Protein AF-A0A177LLN9-F1 (afdb_monomer_lite)

Secondary structure (DSSP, 8-state):
--HHHHHHHHHHHHHHTT---GGGEEEEEEEEETTEEEEEEEEEE-TTT--EEEEEEE-SS--HHHHHHHHHHHHH-S-TTPEEEEEEEETTTTEEEEEEEETTEEEEE-TTTSPPHHHHHHHHHHHHHHHHHHHHHHHHHHHHHHHHHHHHHHHHHHHHHHHHHHHHHTGGG-----HHHHHHHHHHHHHHHHHHHHHHHHHHHHHHTT--TTSHHHHHHHHHHHHHHHHHHHHS-HHHHHHHHHHHHHHHHHHHHHHHHHHHHHHHHHHHHHHHHHHHHHHHHHHHHHHHHHHHHHHHH-----------

pLDDT: mean 72.34, std 15.33, range [36.78, 96.25]

Structure (mmCIF, N/CA/C/O backbone):
data_AF-A0A177LLN9-F1
#
_entry.id   AF-A0A177LLN9-F1
#
loop_
_atom_site.group_PDB
_atom_site.id
_atom_site.type_symbol
_atom_site.label_atom_id
_atom_site.label_alt_id
_atom_site.label_comp_id
_atom_site.label_asym_id
_atom_site.label_entity_id
_atom_site.label_seq_id
_atom_site.pdbx_PDB_ins_code
_atom_site.Cartn_x
_atom_site.Cartn_y
_atom_site.Cartn_z
_atom_site.occupancy
_atom_site.B_iso_or_equiv
_atom_site.auth_seq_id
_atom_site.auth_comp_id
_atom_site.auth_asym_id
_atom_site.auth_atom_id
_atom_site.pdbx_PDB_model_num
ATOM 1 N N . MET A 1 1 ? -21.312 -20.685 40.577 1.00 61.31 1 MET A N 1
ATOM 2 C CA . MET A 1 1 ? -22.336 -19.812 39.961 1.00 61.31 1 MET A CA 1
ATOM 3 C C . MET A 1 1 ? -22.469 -20.177 38.488 1.00 61.31 1 MET A C 1
ATOM 5 O O . MET A 1 1 ? -21.456 -20.532 37.904 1.00 61.31 1 MET A O 1
ATOM 9 N N . THR A 1 2 ? -23.670 -20.187 37.900 1.00 73.31 2 THR A N 1
ATOM 10 C CA . THR A 1 2 ? -23.836 -20.559 36.481 1.00 73.31 2 THR A CA 1
ATOM 11 C C . THR A 1 2 ? -23.585 -19.364 35.561 1.00 73.31 2 THR A C 1
ATOM 13 O O . THR A 1 2 ? -23.921 -18.230 35.898 1.00 73.31 2 THR A O 1
ATOM 16 N N . GLU A 1 3 ? -23.044 -19.622 34.373 1.00 74.56 3 GLU A N 1
ATOM 17 C CA . GLU A 1 3 ? -22.803 -18.619 33.324 1.00 74.56 3 GLU A CA 1
ATOM 18 C C . GLU A 1 3 ? -24.075 -17.823 32.971 1.00 74.56 3 GLU A C 1
ATOM 20 O O . GLU A 1 3 ? -24.046 -16.602 32.839 1.00 74.56 3 GLU A O 1
ATOM 25 N N . LEU A 1 4 ? -25.233 -18.496 32.952 1.00 83.75 4 LEU A N 1
ATOM 26 C CA . LEU A 1 4 ? -26.543 -17.877 32.723 1.00 83.75 4 LEU A CA 1
ATOM 27 C C . LEU A 1 4 ? -26.913 -16.832 33.791 1.00 83.75 4 LEU A C 1
ATOM 29 O O . LEU A 1 4 ? -27.513 -15.805 33.474 1.00 83.75 4 LEU A O 1
ATOM 33 N N . PHE A 1 5 ? -26.563 -17.078 35.057 1.00 85.94 5 PHE A N 1
ATOM 34 C CA . PHE A 1 5 ? -26.825 -16.128 36.137 1.00 85.94 5 PHE A CA 1
ATOM 35 C C . PHE A 1 5 ? -25.976 -14.862 35.974 1.00 85.94 5 PHE A C 1
ATOM 37 O O . PHE A 1 5 ? -26.507 -13.753 36.048 1.00 85.94 5 PHE A O 1
ATOM 44 N N . ILE A 1 6 ? -24.682 -15.026 35.677 1.00 89.31 6 ILE A N 1
ATOM 45 C CA . ILE A 1 6 ? -23.763 -13.910 35.417 1.00 89.31 6 ILE A CA 1
ATOM 46 C C . ILE A 1 6 ? -24.215 -13.102 34.203 1.00 89.31 6 ILE A C 1
ATOM 48 O O . ILE A 1 6 ? -24.297 -11.878 34.284 1.00 89.31 6 ILE A O 1
ATOM 52 N N . LYS A 1 7 ? -24.588 -13.778 33.112 1.00 90.94 7 LYS A N 1
ATOM 53 C CA . LYS A 1 7 ? -25.106 -13.150 31.894 1.00 90.94 7 LYS A CA 1
ATOM 54 C C . LYS A 1 7 ? -26.298 -12.242 32.180 1.00 90.94 7 LYS A C 1
ATOM 56 O O . LYS A 1 7 ? -26.294 -11.074 31.794 1.00 90.94 7 LYS A O 1
ATOM 61 N N . ASN A 1 8 ? -27.288 -12.739 32.920 1.00 91.88 8 ASN A N 1
ATOM 62 C CA . ASN A 1 8 ? -28.461 -11.945 33.286 1.00 91.88 8 ASN A CA 1
ATOM 63 C C . ASN A 1 8 ? -28.097 -10.758 34.187 1.00 91.88 8 ASN A C 1
ATOM 65 O O . ASN A 1 8 ? -28.590 -9.652 33.965 1.00 91.88 8 ASN A O 1
ATOM 69 N N . LYS A 1 9 ? -27.214 -10.961 35.172 1.00 93.25 9 LYS A N 1
ATOM 70 C CA . LYS A 1 9 ? -26.771 -9.899 36.087 1.00 93.25 9 LYS A CA 1
ATOM 71 C C . LYS A 1 9 ? -26.000 -8.797 35.351 1.00 93.25 9 LYS A C 1
ATOM 73 O O . LYS A 1 9 ? -26.252 -7.618 35.586 1.00 93.25 9 LYS A O 1
ATOM 78 N N . PHE A 1 10 ? -25.126 -9.167 34.417 1.00 95.00 10 PHE A N 1
ATOM 79 C CA . PHE A 1 10 ? -24.382 -8.223 33.584 1.00 95.00 10 PHE A CA 1
ATOM 80 C C . PHE A 1 10 ? -25.300 -7.432 32.645 1.00 95.00 10 PHE A C 1
ATOM 82 O O . PHE A 1 10 ? -25.185 -6.215 32.554 1.00 95.00 10 PHE A O 1
ATOM 89 N N . ILE A 1 11 ? -26.266 -8.090 31.996 1.00 94.38 11 ILE A N 1
ATOM 90 C CA . ILE A 1 11 ? -27.248 -7.402 31.143 1.00 94.38 11 ILE A CA 1
ATOM 91 C C . ILE A 1 11 ? -28.070 -6.393 31.959 1.00 94.38 11 ILE A C 1
ATOM 93 O O . ILE A 1 11 ? -28.313 -5.283 31.491 1.00 94.38 11 ILE A O 1
ATOM 97 N N . GLN A 1 12 ? -28.467 -6.735 33.189 1.00 95.06 12 GLN A N 1
ATOM 98 C CA . GLN A 1 12 ? -29.171 -5.796 34.069 1.00 95.06 12 GLN A CA 1
ATOM 99 C C . GLN A 1 12 ? -28.310 -4.589 34.455 1.00 95.06 12 GLN A C 1
ATOM 101 O O . GLN A 1 12 ? -28.821 -3.470 34.453 1.00 95.06 12 GLN A O 1
ATOM 106 N N . PHE A 1 13 ? -27.014 -4.796 34.708 1.00 95.94 13 PHE A N 1
ATOM 107 C CA . PHE A 1 13 ? -26.042 -3.717 34.912 1.00 95.94 13 PHE A CA 1
ATOM 108 C C . PHE A 1 13 ? -25.935 -2.801 33.682 1.00 95.94 13 PHE A C 1
ATOM 110 O O . PHE A 1 13 ? -25.995 -1.580 33.815 1.00 95.94 13 PHE A O 1
ATOM 117 N N . LEU A 1 14 ? -25.856 -3.365 32.469 1.00 96.25 14 LEU A N 1
ATOM 118 C CA . LEU A 1 14 ? -25.818 -2.566 31.239 1.00 96.25 14 LEU A CA 1
ATOM 119 C C . LEU A 1 14 ? -27.071 -1.691 31.083 1.00 96.25 14 LEU A C 1
ATOM 121 O O . LEU A 1 14 ? -26.964 -0.507 30.762 1.00 96.25 14 LEU A O 1
ATOM 125 N N . LYS A 1 15 ? -28.254 -2.260 31.333 1.00 95.12 15 LYS A N 1
ATOM 126 C CA . LYS A 1 15 ? -29.538 -1.555 31.208 1.00 95.12 15 LYS A CA 1
ATOM 127 C C . LYS A 1 15 ? -29.711 -0.473 32.272 1.00 95.12 15 LYS A C 1
ATOM 129 O O . LYS A 1 15 ? -29.958 0.680 31.935 1.00 95.12 15 LYS A O 1
ATOM 134 N N . SER A 1 16 ? -29.578 -0.856 33.540 1.00 93.81 16 SER A N 1
ATOM 135 C CA . SER A 1 16 ? -29.956 -0.017 34.684 1.00 93.81 16 SER A CA 1
ATOM 136 C C . SER A 1 16 ? -28.888 1.013 35.026 1.00 93.81 16 SER A C 1
ATOM 138 O O . SER A 1 16 ? -29.211 2.170 35.275 1.00 93.81 16 SER A O 1
ATOM 140 N N . ASP A 1 17 ? -27.617 0.606 34.994 1.00 94.00 17 ASP A N 1
ATOM 141 C CA . ASP A 1 17 ? -26.524 1.423 35.528 1.00 94.00 17 ASP A CA 1
ATOM 142 C C . ASP A 1 17 ? -25.753 2.147 34.415 1.00 94.00 17 ASP A C 1
ATOM 144 O O . ASP A 1 17 ? -25.122 3.179 34.650 1.00 94.00 17 ASP A O 1
ATOM 148 N N . LYS A 1 18 ? -25.792 1.618 33.183 1.00 94.81 18 LYS A N 1
ATOM 149 C CA . LYS A 1 18 ? -25.022 2.143 32.041 1.00 94.81 18 LYS A CA 1
ATOM 150 C C . LYS A 1 18 ? -25.871 2.636 30.867 1.00 94.81 18 LYS A C 1
ATOM 152 O O . LYS A 1 18 ? -25.304 3.083 29.864 1.00 94.81 18 LYS A O 1
ATOM 157 N N . ASN A 1 19 ? -27.198 2.641 31.014 1.00 93.31 19 ASN A N 1
ATOM 158 C CA . ASN A 1 19 ? -28.170 3.187 30.059 1.00 93.31 19 ASN A CA 1
ATOM 159 C C . ASN A 1 19 ? -28.082 2.576 28.648 1.00 93.31 19 ASN A C 1
ATOM 161 O O . ASN A 1 19 ? -28.178 3.294 27.649 1.00 93.31 19 ASN A O 1
ATOM 165 N N . PHE A 1 20 ? -27.867 1.263 28.548 1.00 95.06 20 PHE A N 1
ATOM 166 C CA . PHE A 1 20 ? -27.893 0.563 27.263 1.00 95.06 20 PHE A CA 1
ATOM 167 C C . PHE A 1 20 ? -29.344 0.274 26.838 1.00 95.06 20 PHE A C 1
ATOM 169 O O . PHE A 1 20 ? -30.096 -0.297 27.630 1.00 95.06 20 PHE A O 1
ATOM 176 N N . PRO A 1 21 ? -29.747 0.637 25.605 1.00 93.25 21 PRO A N 1
ATOM 177 C CA . PRO A 1 21 ? -31.074 0.328 25.078 1.00 93.25 21 PRO A CA 1
ATOM 178 C C . PRO A 1 21 ? -31.319 -1.179 24.942 1.00 93.25 21 PRO A C 1
ATOM 180 O O . PRO A 1 21 ? -30.415 -1.926 24.568 1.00 93.25 21 PRO A O 1
ATOM 183 N N . ASP A 1 22 ? -32.552 -1.629 25.176 1.00 90.50 22 ASP A N 1
ATOM 184 C CA . ASP A 1 22 ? -32.920 -3.049 25.073 1.00 90.50 22 ASP A CA 1
ATOM 185 C C . ASP A 1 22 ? -32.721 -3.630 23.666 1.00 90.50 22 ASP A C 1
ATOM 187 O O . ASP A 1 22 ? -32.329 -4.786 23.517 1.00 90.50 22 ASP A O 1
ATOM 191 N N . ASP A 1 23 ? -32.958 -2.818 22.640 1.00 91.75 23 ASP A N 1
ATOM 192 C CA . ASP A 1 23 ? -32.797 -3.152 21.225 1.00 91.75 23 ASP A CA 1
ATOM 193 C C . ASP A 1 23 ? -31.332 -3.153 20.758 1.00 91.75 23 ASP A C 1
ATOM 195 O O . ASP A 1 23 ? -31.048 -3.549 19.630 1.00 91.75 23 ASP A O 1
ATOM 199 N N . SER A 1 24 ? -30.384 -2.768 21.621 1.00 92.38 24 SER A N 1
ATOM 200 C CA . SER A 1 24 ? -28.950 -2.830 21.312 1.00 92.38 24 SER A CA 1
ATOM 201 C C . SER A 1 24 ? -28.342 -4.228 21.484 1.00 92.38 24 SER A C 1
ATOM 203 O O . SER A 1 24 ? -27.223 -4.457 21.028 1.00 92.38 24 SER A O 1
ATOM 205 N N . PHE A 1 25 ? -29.037 -5.170 22.131 1.00 93.69 25 PHE A N 1
ATOM 206 C CA . PHE A 1 25 ? -28.472 -6.468 22.508 1.00 93.69 25 PHE A CA 1
ATOM 207 C C . PHE A 1 25 ? -28.768 -7.574 21.487 1.00 93.69 25 PHE A C 1
ATOM 209 O O . PHE A 1 25 ? -29.922 -7.911 21.229 1.00 93.69 25 PHE A O 1
ATOM 216 N N . LEU A 1 26 ? -27.715 -8.230 20.997 1.00 90.44 26 LEU A N 1
ATOM 217 C CA . LEU A 1 26 ? -27.791 -9.463 20.216 1.00 90.44 26 LEU A CA 1
ATOM 218 C C . LEU A 1 26 ? -27.178 -10.623 21.003 1.00 90.44 26 LEU A C 1
ATOM 220 O O . LEU A 1 26 ? -25.966 -10.689 21.193 1.00 90.44 26 LEU A O 1
ATOM 224 N N . LEU A 1 27 ? -28.016 -11.551 21.462 1.00 90.56 27 LEU A N 1
ATOM 225 C CA . LEU A 1 27 ? -27.586 -12.706 22.253 1.00 90.56 27 LEU A CA 1
ATOM 226 C C . LEU A 1 27 ? -27.204 -13.891 21.365 1.00 90.56 27 LEU A C 1
ATOM 228 O O . LEU A 1 27 ? -27.883 -14.161 20.377 1.00 90.56 27 LEU A O 1
ATOM 232 N N . ASN A 1 28 ? -26.180 -14.639 21.788 1.00 85.12 28 ASN A N 1
ATOM 233 C CA . ASN A 1 28 ? -25.687 -15.859 21.133 1.00 85.12 28 ASN A CA 1
ATOM 234 C C . ASN A 1 28 ? -25.445 -15.630 19.632 1.00 85.12 28 ASN A C 1
ATOM 236 O O . ASN A 1 28 ? -25.939 -16.358 18.765 1.00 85.12 28 ASN A O 1
ATOM 240 N N . TYR A 1 29 ? -24.742 -14.542 19.340 1.00 81.25 29 TYR A N 1
ATOM 241 C CA . TYR A 1 29 ? -24.545 -14.038 18.000 1.00 81.25 29 TYR A CA 1
ATOM 242 C C . TYR A 1 29 ? -23.376 -14.748 17.317 1.00 81.25 29 TYR A C 1
ATOM 244 O O . TYR A 1 29 ? -22.358 -15.052 17.938 1.00 81.25 29 TYR A O 1
ATOM 252 N N . HIS A 1 30 ? -23.506 -14.980 16.014 1.00 80.38 30 HIS A N 1
ATOM 253 C CA . HIS A 1 30 ? -22.410 -15.456 15.184 1.00 80.38 30 HIS A CA 1
ATOM 254 C C . HIS A 1 30 ? -22.262 -14.549 13.969 1.00 80.38 30 HIS A C 1
ATOM 256 O O . HIS A 1 30 ? -23.251 -14.123 13.374 1.00 80.38 30 HIS A O 1
ATOM 262 N N . TYR A 1 31 ? -21.019 -14.264 13.597 1.00 77.00 31 TYR A N 1
ATOM 263 C CA . TYR A 1 31 ? -20.694 -13.467 12.420 1.00 77.00 31 TYR A CA 1
ATOM 264 C C . TYR A 1 31 ? -19.728 -14.230 11.525 1.00 77.00 31 TYR A C 1
ATOM 266 O O . TYR A 1 31 ? -18.809 -14.899 12.000 1.00 77.00 31 TYR A O 1
ATOM 274 N N . VAL A 1 32 ? -19.973 -14.140 10.220 1.00 73.69 32 VAL A N 1
ATOM 275 C CA . VAL A 1 32 ? -19.245 -14.870 9.185 1.00 73.69 32 VAL A CA 1
ATOM 276 C C . VAL A 1 32 ? -18.732 -13.864 8.167 1.00 73.69 32 VAL A C 1
ATOM 278 O O . VAL A 1 32 ? -19.521 -13.157 7.545 1.00 73.69 32 VAL A O 1
ATOM 281 N N . ASP A 1 33 ? -17.418 -13.832 7.972 1.00 72.06 33 ASP A N 1
ATOM 282 C CA . ASP A 1 33 ? -16.762 -13.023 6.941 1.00 72.06 33 ASP A CA 1
ATOM 283 C C . ASP A 1 33 ? -15.585 -13.805 6.339 1.00 72.06 33 ASP A C 1
ATOM 285 O O . ASP A 1 33 ? -15.226 -14.889 6.804 1.00 72.06 33 ASP A O 1
ATOM 289 N N . LYS A 1 34 ? -14.939 -13.260 5.304 1.00 68.62 34 LYS A N 1
ATOM 290 C CA . LYS A 1 34 ? -13.792 -13.878 4.617 1.00 68.62 34 LYS A CA 1
ATOM 291 C C . LYS A 1 34 ? -12.638 -14.232 5.564 1.00 68.62 34 LYS A C 1
ATOM 293 O O . LYS A 1 34 ? -11.822 -15.086 5.227 1.00 68.62 34 LYS A O 1
ATOM 298 N N . GLY A 1 35 ? -12.557 -13.577 6.725 1.00 67.50 35 GLY A N 1
ATOM 299 C CA . GLY A 1 35 ? -11.543 -13.818 7.750 1.00 67.50 35 GLY A CA 1
ATOM 300 C C . GLY A 1 35 ? -11.807 -15.016 8.669 1.00 67.50 35 GLY A C 1
ATOM 301 O O . GLY A 1 35 ? -10.874 -15.437 9.353 1.00 67.50 35 GLY A O 1
ATOM 302 N N . GLY A 1 36 ? -13.033 -15.557 8.703 1.00 75.81 36 GLY A N 1
ATOM 303 C CA . GLY A 1 36 ? -13.430 -16.644 9.603 1.00 75.81 36 GLY A CA 1
ATOM 304 C C . GLY A 1 36 ? -14.851 -16.502 10.158 1.00 75.81 36 GLY A C 1
ATOM 305 O O . GLY A 1 36 ? -15.621 -15.637 9.741 1.00 75.81 36 GLY A O 1
ATOM 306 N N . ILE A 1 37 ? -15.186 -17.372 11.113 1.00 80.19 37 ILE A N 1
ATOM 307 C CA . ILE A 1 37 ? -16.444 -17.333 11.867 1.00 80.19 37 ILE A CA 1
ATOM 308 C C . ILE A 1 37 ? -16.119 -16.957 13.305 1.00 80.19 37 ILE A C 1
ATOM 310 O O . ILE A 1 37 ? -15.193 -17.517 13.893 1.00 80.19 37 ILE A O 1
ATOM 314 N N . ILE A 1 38 ? -16.895 -16.036 13.864 1.00 83.31 38 ILE A N 1
ATOM 315 C CA . ILE A 1 38 ? -16.813 -15.645 15.267 1.00 83.31 38 ILE A CA 1
ATOM 316 C C . ILE A 1 38 ? -18.133 -15.945 15.972 1.00 83.31 38 ILE A C 1
ATOM 318 O O . ILE A 1 38 ? -19.202 -15.754 15.392 1.00 83.31 38 ILE A O 1
ATOM 322 N N . TYR A 1 39 ? -18.048 -16.413 17.215 1.00 84.00 39 TYR A N 1
ATOM 323 C CA . TYR A 1 39 ? -19.190 -16.704 18.081 1.00 84.00 39 TYR A CA 1
ATOM 324 C C . TYR A 1 39 ? -19.049 -15.870 19.340 1.00 84.00 39 TYR A C 1
ATOM 326 O O . TYR A 1 39 ? -18.028 -15.975 20.004 1.00 84.00 39 TYR A O 1
ATOM 334 N N . VAL A 1 40 ? -20.051 -15.052 19.643 1.00 87.44 40 VAL A N 1
ATOM 335 C CA . VAL A 1 40 ? -20.028 -14.129 20.778 1.00 87.44 40 VAL A CA 1
ATOM 336 C C . VAL A 1 40 ? -21.318 -14.296 21.568 1.00 87.44 40 VAL A C 1
ATOM 338 O O . VAL A 1 40 ? -22.415 -14.342 21.002 1.00 87.44 40 VAL A O 1
ATOM 341 N N . ASP A 1 41 ? -21.212 -14.359 22.889 1.00 90.94 41 ASP A N 1
ATOM 342 C CA . ASP A 1 41 ? -22.377 -14.603 23.743 1.00 90.94 41 ASP A CA 1
ATOM 343 C C . ASP A 1 41 ? -23.340 -13.413 23.795 1.00 90.94 41 ASP A C 1
ATOM 345 O O . ASP A 1 41 ? -24.560 -13.592 23.957 1.00 90.94 41 ASP A O 1
ATOM 349 N N . LEU A 1 42 ? -22.791 -12.204 23.671 1.00 92.38 42 LEU A N 1
ATOM 350 C CA . LEU A 1 42 ? -23.518 -10.948 23.560 1.00 92.38 42 LEU A CA 1
ATOM 351 C C . LEU A 1 42 ? -22.759 -9.959 22.661 1.00 92.38 42 LEU A C 1
ATOM 353 O O . LEU A 1 42 ? -21.655 -9.530 22.982 1.00 92.38 42 LEU A O 1
ATOM 357 N N . ALA A 1 43 ? -23.388 -9.529 21.573 1.00 90.69 43 ALA A N 1
ATOM 358 C CA . ALA A 1 43 ? -22.946 -8.386 20.783 1.00 90.69 43 ALA A CA 1
ATOM 359 C C . ALA A 1 43 ? -23.826 -7.164 21.083 1.00 90.69 43 ALA A C 1
ATOM 361 O O . ALA A 1 43 ? -25.041 -7.284 21.246 1.00 90.69 43 ALA A O 1
ATOM 362 N N . ILE A 1 44 ? -23.207 -5.986 21.152 1.00 92.19 44 ILE A N 1
ATOM 363 C CA . ILE A 1 44 ? -23.880 -4.704 21.367 1.00 92.19 44 ILE A CA 1
ATOM 364 C C . ILE A 1 44 ? -23.821 -3.892 20.082 1.00 92.19 44 ILE A C 1
ATOM 366 O O . ILE A 1 44 ? -22.738 -3.655 19.543 1.00 92.19 44 ILE A O 1
ATOM 370 N N . LEU A 1 45 ? -24.982 -3.435 19.625 1.00 90.62 45 LEU A N 1
ATOM 371 C CA . LEU A 1 45 ? -25.152 -2.650 18.413 1.00 90.62 45 LEU A CA 1
ATOM 372 C C . LEU A 1 45 ? -25.460 -1.182 18.694 1.00 90.62 45 LEU A C 1
ATOM 374 O O . LEU A 1 45 ? -26.173 -0.829 19.633 1.00 90.62 45 LEU A O 1
ATOM 378 N N . ASP A 1 46 ? -24.984 -0.320 17.804 1.00 88.88 46 ASP A N 1
ATOM 379 C CA . ASP A 1 46 ? -25.506 1.033 17.665 1.00 88.88 46 ASP A CA 1
ATOM 380 C C . ASP A 1 46 ? -26.888 0.953 17.024 1.00 88.88 46 ASP A C 1
ATOM 382 O O . ASP A 1 46 ? -27.012 0.647 15.840 1.00 88.88 46 ASP A O 1
ATOM 386 N N . THR A 1 47 ? -27.924 1.267 17.799 1.00 86.00 47 THR A N 1
ATOM 387 C CA . THR A 1 47 ? -29.329 1.182 17.377 1.00 86.00 47 THR A CA 1
ATOM 388 C C . THR A 1 47 ? -29.666 2.080 16.186 1.00 86.00 47 THR A C 1
ATOM 390 O O . THR A 1 47 ? -30.692 1.891 15.538 1.00 86.00 47 THR A O 1
ATOM 393 N N . LYS A 1 48 ? -28.811 3.059 15.858 1.00 85.56 48 LYS A N 1
ATOM 394 C CA . LYS A 1 48 ? -28.995 3.934 14.692 1.00 85.56 48 LYS A CA 1
ATOM 395 C C . LYS A 1 48 ? -28.289 3.425 13.443 1.00 85.56 48 LYS A C 1
ATOM 397 O O . LYS A 1 48 ? -28.780 3.657 12.342 1.00 85.56 48 LYS A O 1
ATOM 402 N N . THR A 1 49 ? -27.112 2.820 13.597 1.00 83.31 49 THR A N 1
ATOM 403 C CA . THR A 1 49 ? -26.238 2.462 12.463 1.00 83.31 49 THR A CA 1
ATOM 404 C C . THR A 1 49 ? -26.129 0.960 12.224 1.00 83.31 49 THR A C 1
ATOM 406 O O . THR A 1 49 ? -25.590 0.560 11.199 1.00 83.31 49 THR A O 1
ATOM 409 N N . ASN A 1 50 ? -26.649 0.136 13.139 1.00 81.38 50 ASN A N 1
ATOM 410 C CA . ASN A 1 50 ? -26.495 -1.321 13.176 1.00 81.38 50 ASN A CA 1
ATOM 411 C C . ASN A 1 50 ? -25.030 -1.793 13.173 1.00 81.38 50 ASN A C 1
ATOM 413 O O . ASN A 1 50 ? -24.748 -2.940 12.835 1.00 81.38 50 ASN A O 1
ATOM 417 N N . ASN A 1 51 ? -24.099 -0.923 13.567 1.00 84.31 51 ASN A N 1
ATOM 418 C CA . ASN A 1 51 ? -22.687 -1.266 13.705 1.00 84.31 51 ASN A CA 1
ATOM 419 C C . ASN A 1 51 ? -22.400 -1.868 15.079 1.00 84.31 51 ASN A C 1
ATOM 421 O O . ASN A 1 51 ? -23.020 -1.481 16.073 1.00 84.31 51 ASN A O 1
ATOM 425 N N . TYR A 1 52 ? -21.408 -2.755 15.148 1.00 85.81 52 TYR A N 1
ATOM 426 C CA . TYR A 1 52 ? -20.966 -3.337 16.412 1.00 85.81 52 TYR A CA 1
ATOM 427 C C . TYR A 1 52 ? -20.215 -2.299 17.245 1.00 8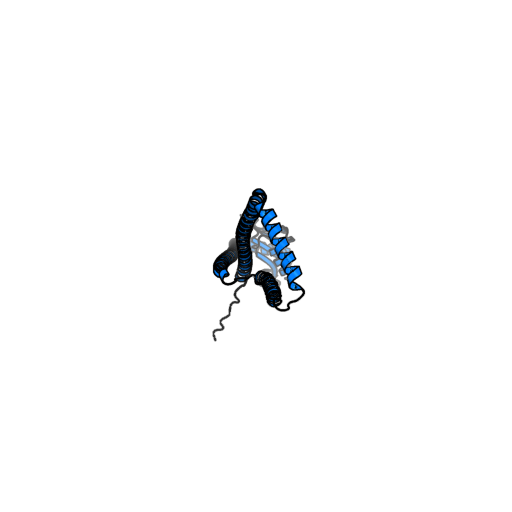5.81 52 TYR A C 1
ATOM 429 O O . TYR A 1 52 ? -19.271 -1.661 16.782 1.00 85.81 52 TYR A O 1
ATOM 437 N N . ILE A 1 53 ? -20.642 -2.134 18.493 1.00 88.06 53 ILE A N 1
ATOM 438 C CA . ILE A 1 53 ? -20.008 -1.253 19.473 1.00 88.06 53 ILE A CA 1
ATOM 439 C C . ILE A 1 53 ? -19.115 -2.065 20.409 1.00 88.06 53 ILE A C 1
ATOM 441 O O . ILE A 1 53 ? -17.990 -1.664 20.708 1.00 88.06 53 ILE A O 1
ATOM 445 N N . ALA A 1 54 ? -19.628 -3.195 20.893 1.00 90.31 54 ALA A N 1
ATOM 446 C CA . ALA A 1 54 ? -18.897 -4.065 21.794 1.00 90.31 54 ALA A CA 1
ATOM 447 C C . ALA A 1 54 ? -19.295 -5.528 21.619 1.00 90.31 54 ALA A C 1
ATOM 449 O O . ALA A 1 54 ? -20.417 -5.838 21.220 1.00 90.31 54 ALA A O 1
ATOM 450 N N . LEU A 1 55 ? -18.366 -6.414 21.946 1.00 90.12 55 LEU A N 1
ATOM 451 C CA . LEU A 1 55 ? -18.546 -7.859 21.962 1.00 90.12 55 LEU A CA 1
ATOM 452 C C . LEU A 1 55 ? -18.204 -8.375 23.356 1.00 90.12 55 LEU A C 1
ATOM 454 O O . LEU A 1 55 ? -17.227 -7.921 23.949 1.00 90.12 55 LEU A O 1
ATOM 458 N N . ILE A 1 56 ? -19.013 -9.286 23.882 1.00 92.00 56 ILE A N 1
ATOM 459 C CA . ILE A 1 56 ? -18.885 -9.788 25.244 1.00 92.00 56 ILE A CA 1
ATOM 460 C C . ILE A 1 56 ? -18.949 -11.310 25.237 1.00 92.00 56 ILE A C 1
ATOM 462 O O . ILE A 1 56 ? -19.958 -11.884 24.822 1.00 92.00 56 ILE A O 1
ATOM 466 N N . ASP A 1 57 ? -17.897 -11.921 25.777 1.00 91.38 57 ASP A N 1
ATOM 467 C CA . ASP A 1 57 ? -17.848 -13.349 26.086 1.00 91.38 57 ASP A CA 1
ATOM 468 C C . ASP A 1 57 ? -17.994 -13.558 27.596 1.00 91.38 57 ASP A C 1
ATOM 470 O O . ASP A 1 57 ? -17.337 -12.892 28.406 1.00 91.38 57 ASP A O 1
ATOM 474 N N . PHE A 1 58 ? -18.839 -14.512 27.981 1.00 90.94 58 PHE A N 1
ATOM 475 C CA . PHE A 1 58 ? -18.970 -14.945 29.367 1.00 90.94 58 PHE A CA 1
ATOM 476 C C . PHE A 1 58 ? -18.111 -16.188 29.582 1.00 90.94 58 PHE A C 1
ATOM 478 O O . PHE A 1 58 ? -18.205 -17.180 28.862 1.00 90.94 58 PHE A O 1
ATOM 485 N N . ARG A 1 59 ? -17.237 -16.146 30.587 1.00 88.25 59 ARG A N 1
ATOM 486 C CA . ARG A 1 59 ? -16.317 -17.246 30.896 1.00 88.25 59 ARG A CA 1
ATOM 487 C C . ARG A 1 59 ? -16.351 -17.548 32.382 1.00 88.25 59 ARG A C 1
ATOM 489 O O . ARG A 1 59 ? -16.500 -16.649 33.199 1.00 88.25 59 ARG A O 1
ATOM 496 N N . ASN A 1 60 ? -16.145 -18.808 32.755 1.00 85.75 60 ASN A N 1
ATOM 497 C CA . ASN A 1 60 ? -15.960 -19.153 34.167 1.00 85.75 60 ASN A CA 1
ATOM 498 C C . ASN A 1 60 ? -14.598 -18.677 34.689 1.00 85.75 60 ASN A C 1
ATOM 500 O O . ASN A 1 60 ? -14.521 -18.226 35.821 1.00 85.75 60 ASN A O 1
ATOM 504 N N . ASN A 1 61 ? -13.553 -18.752 33.857 1.00 83.25 61 ASN A N 1
ATOM 505 C CA . ASN A 1 61 ? -12.189 -18.328 34.169 1.00 83.25 61 ASN A CA 1
ATOM 506 C C . ASN A 1 61 ? -11.529 -17.724 32.927 1.00 83.25 61 ASN A C 1
ATOM 508 O O . ASN A 1 61 ? -11.850 -18.127 31.809 1.00 83.25 61 ASN A O 1
ATOM 512 N N . ILE A 1 62 ? -10.581 -16.808 33.135 1.00 83.69 62 ILE A N 1
ATOM 513 C CA . ILE A 1 62 ? -9.745 -16.256 32.064 1.00 83.69 62 ILE A CA 1
ATOM 514 C C . ILE A 1 62 ? -8.686 -17.282 31.662 1.00 83.69 62 ILE A C 1
ATOM 516 O O . ILE A 1 62 ? -8.040 -17.899 32.509 1.00 83.69 62 ILE A O 1
ATOM 520 N N . SER A 1 63 ? -8.472 -17.418 30.361 1.00 81.75 63 SER A N 1
ATOM 521 C CA . SER A 1 63 ? -7.452 -18.263 29.757 1.00 81.75 63 SER A CA 1
ATOM 522 C C . SER A 1 63 ? -6.639 -17.485 28.719 1.00 81.75 63 SER A C 1
ATOM 524 O O . SER A 1 63 ? -7.066 -16.454 28.202 1.00 81.75 63 SER A O 1
ATOM 526 N N . SER A 1 64 ? -5.469 -18.006 28.347 1.00 76.31 64 SER A N 1
ATOM 527 C CA . SER A 1 64 ? -4.694 -17.473 27.215 1.00 76.31 64 SER A CA 1
ATOM 528 C C . SER A 1 64 ? -5.470 -17.523 25.892 1.00 76.31 64 SER A C 1
ATOM 530 O O . SER A 1 64 ? -5.230 -16.708 25.004 1.00 76.31 64 SER A O 1
ATOM 532 N N . HIS A 1 65 ? -6.440 -18.433 25.782 1.00 78.88 65 HIS A N 1
ATOM 533 C CA . HIS A 1 65 ? -7.300 -18.571 24.612 1.00 78.88 65 HIS A CA 1
ATOM 534 C C . HIS A 1 65 ? -8.242 -17.368 24.427 1.00 78.88 65 HIS A C 1
ATOM 536 O O . HIS A 1 65 ? -8.646 -17.067 23.308 1.00 78.88 65 HIS A O 1
ATOM 542 N N . ASP A 1 66 ? -8.537 -16.611 25.489 1.00 79.44 66 ASP A N 1
ATOM 543 C CA . ASP A 1 66 ? -9.355 -15.396 25.391 1.00 79.44 66 ASP A CA 1
ATOM 544 C C . ASP A 1 66 ? -8.605 -14.252 24.683 1.00 79.44 66 ASP A C 1
ATOM 546 O O . ASP A 1 66 ? -9.212 -13.457 23.965 1.00 79.44 66 ASP A O 1
ATOM 550 N N . ILE A 1 67 ? -7.271 -14.209 24.798 1.00 78.25 67 ILE A N 1
ATOM 551 C CA . ILE A 1 67 ? -6.418 -13.269 24.049 1.00 78.25 67 ILE A CA 1
ATOM 552 C C . ILE A 1 67 ? -6.361 -13.666 22.565 1.00 78.25 67 ILE A C 1
ATOM 554 O O . ILE A 1 67 ? -6.403 -12.808 21.680 1.00 78.25 67 ILE A O 1
ATOM 558 N N . GLU A 1 68 ? -6.288 -14.965 22.268 1.00 81.38 68 GLU A N 1
ATOM 559 C CA . GLU A 1 68 ? -6.339 -15.476 20.892 1.00 81.38 68 GLU A CA 1
ATOM 560 C C . GLU A 1 68 ? -7.688 -15.167 20.231 1.00 81.38 68 GLU A C 1
ATOM 562 O O . GLU A 1 68 ? -7.714 -14.658 19.108 1.00 81.38 68 GLU A O 1
ATOM 567 N N . ASN A 1 69 ? -8.792 -15.377 20.954 1.00 77.00 69 ASN A N 1
ATOM 568 C CA . ASN A 1 69 ? -10.135 -15.024 20.502 1.00 77.00 69 ASN A CA 1
ATOM 569 C C . ASN A 1 69 ? -10.262 -13.517 20.248 1.00 77.00 69 ASN A C 1
ATOM 571 O O . ASN A 1 69 ? -10.731 -13.132 19.180 1.00 77.00 69 ASN A O 1
ATOM 575 N N . TYR A 1 70 ? -9.749 -12.659 21.140 1.00 78.75 70 TYR A N 1
ATOM 576 C CA . TYR A 1 70 ? -9.681 -11.207 20.915 1.00 78.75 70 TYR A CA 1
ATOM 577 C C . TYR A 1 70 ? -9.020 -10.856 19.574 1.00 78.75 70 TYR A C 1
ATOM 579 O O . TYR A 1 70 ? -9.555 -10.086 18.771 1.00 78.75 70 TYR A O 1
ATOM 587 N N . ASN A 1 71 ? -7.846 -11.438 19.317 1.00 78.81 71 ASN A N 1
ATOM 588 C CA . ASN A 1 71 ? -7.098 -11.202 18.085 1.00 78.81 71 ASN A CA 1
ATOM 589 C C . ASN A 1 71 ? -7.844 -11.726 16.850 1.00 78.81 71 ASN A C 1
ATOM 591 O O . ASN A 1 71 ? -7.805 -11.090 15.793 1.00 78.81 71 ASN A O 1
ATOM 595 N N . LEU A 1 72 ? -8.548 -12.854 16.981 1.00 79.06 72 LEU A N 1
ATOM 596 C CA . LEU A 1 72 ? -9.411 -13.385 15.933 1.00 79.06 72 LEU A CA 1
ATOM 597 C C . LEU A 1 72 ? -10.582 -12.437 15.647 1.00 79.06 72 LEU A C 1
ATOM 599 O O . LEU A 1 72 ? -10.796 -12.102 14.484 1.00 79.06 72 LEU A O 1
ATOM 603 N N . TYR A 1 73 ? -11.284 -11.937 16.668 1.00 78.31 73 TYR A N 1
ATOM 604 C CA . TYR A 1 73 ? -12.384 -10.982 16.492 1.00 78.31 73 TYR A CA 1
ATOM 605 C C . TYR A 1 73 ? -11.915 -9.723 15.758 1.00 78.31 73 TYR A C 1
ATOM 607 O O . TYR A 1 73 ? -12.534 -9.336 14.769 1.00 78.31 73 TYR A O 1
ATOM 615 N N . LYS A 1 74 ? -10.770 -9.148 16.157 1.00 75.69 74 LYS A N 1
ATOM 616 C CA . LYS A 1 74 ? -10.173 -7.975 15.491 1.00 75.69 74 LYS A CA 1
ATOM 617 C C . LYS A 1 74 ? -9.801 -8.235 14.026 1.00 75.69 74 LYS A C 1
ATOM 619 O O . LYS A 1 74 ? -9.783 -7.311 13.218 1.00 75.69 74 LYS A O 1
ATOM 624 N N . LYS A 1 75 ? -9.466 -9.480 13.680 1.00 75.56 75 LYS A N 1
ATOM 625 C CA . LYS A 1 75 ? -9.139 -9.886 12.307 1.00 75.56 75 LYS A CA 1
ATOM 626 C C . LYS A 1 75 ? -10.389 -10.136 11.457 1.00 75.56 75 LYS A C 1
ATOM 628 O O . LYS A 1 75 ? -10.364 -9.850 10.264 1.00 75.56 75 LYS A O 1
ATOM 633 N N . VAL A 1 76 ? -11.430 -10.735 12.039 1.00 71.81 76 VAL A N 1
ATOM 634 C CA . VAL A 1 76 ? -12.646 -11.163 11.324 1.00 71.81 76 VAL A CA 1
ATOM 635 C C . VAL A 1 76 ? -13.629 -10.014 11.150 1.00 71.81 76 VAL A C 1
ATOM 637 O O . VAL A 1 76 ? -14.223 -9.884 10.082 1.00 71.81 76 VAL A O 1
ATOM 640 N N . LEU A 1 77 ? -13.804 -9.170 12.166 1.00 69.69 77 LEU A N 1
ATOM 641 C CA . LEU A 1 77 ? -14.602 -7.963 12.025 1.00 69.69 77 LEU A CA 1
ATOM 642 C C . LEU A 1 77 ? -13.806 -6.960 11.200 1.00 69.69 77 LEU A C 1
ATOM 6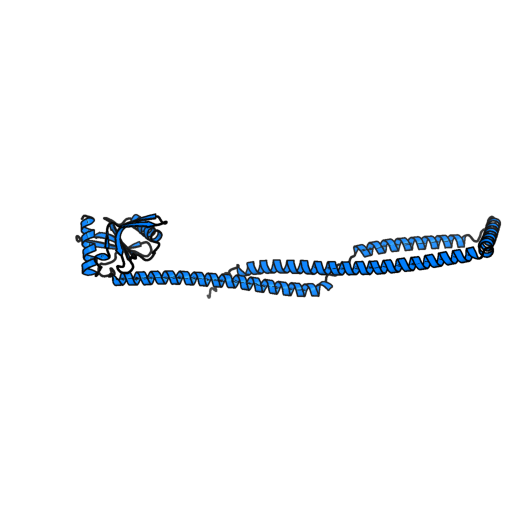44 O O . LEU A 1 77 ? -12.892 -6.302 11.687 1.00 69.69 77 LEU A O 1
ATOM 648 N N . SER A 1 78 ? -14.206 -6.810 9.940 1.00 57.44 78 SER A N 1
ATOM 649 C CA . SER A 1 78 ? -13.746 -5.735 9.055 1.00 57.44 78 SER A CA 1
ATOM 650 C C . SER A 1 78 ? -13.937 -4.328 9.675 1.00 57.44 78 SER A C 1
ATOM 652 O O . SER A 1 78 ? -13.331 -3.367 9.210 1.00 57.44 78 SER A O 1
ATOM 654 N N . GLN A 1 79 ? -14.749 -4.214 10.738 1.00 60.84 79 GLN A N 1
ATOM 655 C CA . GLN A 1 79 ? -14.849 -3.070 11.651 1.00 60.84 79 GLN A CA 1
ATOM 656 C C . GLN A 1 79 ? -13.920 -3.276 12.861 1.00 60.84 79 GLN A C 1
ATOM 658 O O . GLN A 1 79 ? -14.277 -3.969 13.814 1.00 60.84 79 GLN A O 1
ATOM 663 N N . LYS A 1 80 ? -12.734 -2.659 12.835 1.00 61.59 80 LYS A N 1
ATOM 664 C CA . LYS A 1 80 ? -11.687 -2.802 13.868 1.00 61.59 80 LYS A CA 1
ATOM 665 C C . LYS A 1 80 ? -12.041 -2.203 15.239 1.00 61.59 80 LYS A C 1
ATOM 667 O O . LYS A 1 80 ? -11.281 -2.400 16.187 1.00 61.59 80 LYS A O 1
ATOM 672 N N . ASP A 1 81 ? -13.176 -1.516 15.347 1.00 69.06 81 ASP A N 1
ATOM 673 C CA . ASP A 1 81 ? -13.435 -0.559 16.432 1.00 69.06 81 ASP A CA 1
ATOM 674 C C . ASP A 1 81 ? -14.395 -1.082 17.512 1.00 69.06 81 ASP A C 1
ATOM 676 O O . ASP A 1 81 ? -14.665 -0.394 18.500 1.00 69.06 81 ASP A O 1
ATOM 680 N N . ALA A 1 82 ? -14.939 -2.294 17.350 1.00 79.38 82 ALA A N 1
ATOM 681 C CA . ALA A 1 82 ? -15.758 -2.907 18.391 1.00 79.38 82 ALA A CA 1
ATOM 682 C C . ALA A 1 82 ? -14.872 -3.308 19.582 1.00 79.38 82 ALA A C 1
ATOM 684 O O . ALA A 1 82 ? -13.917 -4.072 19.434 1.00 79.38 82 ALA A O 1
ATOM 685 N N . THR A 1 83 ? -15.189 -2.810 20.781 1.00 85.44 83 THR A N 1
ATOM 686 C CA . THR A 1 83 ? -14.419 -3.160 21.986 1.00 85.44 83 THR A CA 1
ATOM 687 C C . THR A 1 83 ? -14.836 -4.537 22.492 1.00 85.44 83 THR A C 1
ATOM 689 O O . THR A 1 83 ? -16.023 -4.798 22.677 1.00 85.44 83 THR A O 1
ATOM 692 N N . PHE A 1 84 ? -13.873 -5.419 22.745 1.00 87.81 84 PHE A N 1
ATOM 693 C CA . PHE A 1 84 ? -14.163 -6.747 23.274 1.00 87.81 84 PHE A CA 1
ATOM 694 C C . PHE A 1 84 ? -13.936 -6.811 24.786 1.00 87.81 84 PHE A C 1
ATOM 696 O O . PHE A 1 84 ? -12.899 -6.371 25.289 1.00 87.81 84 PHE A O 1
ATOM 703 N N . TYR A 1 85 ? -14.905 -7.395 25.486 1.00 91.31 85 TYR A N 1
ATOM 704 C CA . TYR A 1 85 ? -14.882 -7.609 26.924 1.00 91.31 85 TYR A CA 1
ATOM 705 C C . TYR A 1 85 ? -15.054 -9.089 27.261 1.00 91.31 85 TYR A C 1
ATOM 707 O O . TYR A 1 85 ? -15.823 -9.803 26.622 1.00 91.31 85 TYR A O 1
ATOM 715 N N . VAL A 1 86 ? -14.388 -9.526 28.325 1.00 91.81 86 VAL A N 1
ATOM 716 C CA . VAL A 1 86 ? -14.635 -10.827 28.956 1.00 91.81 86 VAL A CA 1
ATOM 717 C C . VAL A 1 86 ? -15.270 -10.582 30.311 1.00 91.81 86 VAL A C 1
ATOM 719 O O . VAL A 1 86 ? -14.786 -9.753 31.084 1.00 91.81 86 VAL A O 1
ATOM 722 N N . VAL A 1 87 ? -16.347 -11.299 30.609 1.00 93.12 87 VAL A N 1
ATOM 723 C CA . VAL A 1 87 ? -17.028 -11.221 31.901 1.00 93.12 87 VAL A CA 1
ATOM 724 C C . VAL A 1 87 ? -16.920 -12.564 32.602 1.00 93.12 87 VAL A C 1
ATOM 726 O O . VAL A 1 87 ? -17.312 -13.593 32.051 1.00 93.12 87 VAL A O 1
ATOM 729 N N . THR A 1 88 ? -16.410 -12.549 33.831 1.00 91.56 88 THR A N 1
ATOM 730 C CA . THR A 1 88 ? -16.268 -13.753 34.658 1.00 91.56 88 THR A CA 1
ATOM 731 C C . THR A 1 88 ? -17.012 -13.611 35.978 1.00 91.56 88 THR A C 1
ATOM 733 O O . THR A 1 88 ? -17.198 -12.487 36.456 1.00 91.56 88 THR A O 1
ATOM 736 N N . PRO A 1 89 ? -17.448 -14.718 36.607 1.00 90.31 89 PRO A N 1
ATOM 737 C CA . PRO A 1 89 ? -17.918 -14.664 37.981 1.00 90.31 89 PRO A CA 1
ATOM 738 C C . PRO A 1 89 ? -16.804 -14.155 38.903 1.00 90.31 89 PRO A C 1
ATOM 740 O O . PRO A 1 89 ? -15.627 -14.465 38.720 1.00 90.31 89 PRO A O 1
ATOM 743 N N . ASN A 1 90 ? -17.190 -13.374 39.904 1.00 84.44 90 ASN A N 1
ATOM 744 C CA . ASN A 1 90 ? -16.341 -13.008 41.021 1.00 84.44 90 ASN A CA 1
ATOM 745 C C . ASN A 1 90 ? -16.680 -13.933 42.195 1.00 84.44 90 ASN A C 1
ATOM 747 O O . ASN A 1 90 ? -17.757 -13.845 42.787 1.00 84.44 90 ASN A O 1
ATOM 751 N N . GLU A 1 91 ? -15.753 -14.836 42.512 1.00 70.56 91 GLU A N 1
ATOM 752 C CA . GLU A 1 91 ? -15.951 -15.889 43.515 1.00 70.56 91 GLU A CA 1
ATOM 753 C C . GLU A 1 91 ? -16.163 -15.352 44.939 1.00 70.56 91 GLU A C 1
ATOM 755 O O . GLU A 1 91 ? -16.649 -16.080 45.800 1.00 70.56 91 GLU A O 1
ATOM 760 N N . THR A 1 92 ? -15.826 -14.086 45.204 1.00 72.44 92 THR A N 1
ATOM 761 C CA . THR A 1 92 ? -15.856 -13.528 46.566 1.00 72.44 92 THR A CA 1
ATOM 762 C C . THR A 1 92 ? -17.180 -12.889 46.978 1.00 72.44 92 THR A C 1
ATOM 764 O O . THR A 1 92 ? -17.419 -12.731 48.173 1.00 72.44 92 THR A O 1
ATOM 767 N N . ASN A 1 93 ? -18.044 -12.500 46.039 1.00 74.50 93 ASN A N 1
ATOM 768 C CA . ASN A 1 93 ? -19.199 -11.642 46.341 1.00 74.50 93 ASN A CA 1
ATOM 769 C C . ASN A 1 93 ? -20.445 -11.920 45.486 1.00 74.50 93 ASN A C 1
ATOM 771 O O . ASN A 1 93 ? -21.306 -11.048 45.351 1.00 74.50 93 ASN A O 1
ATOM 775 N N . ASP A 1 94 ? -20.547 -13.118 44.906 1.00 79.38 94 ASP A N 1
ATOM 776 C CA . ASP A 1 94 ? -21.653 -13.501 44.024 1.00 79.38 94 ASP A CA 1
ATOM 777 C C . ASP A 1 94 ? -21.905 -12.479 42.894 1.00 79.38 94 ASP A C 1
ATOM 779 O O . ASP A 1 94 ? -23.040 -12.207 42.483 1.00 79.38 94 ASP A O 1
ATOM 783 N N . ASP A 1 95 ? -20.836 -11.858 42.403 1.00 88.31 95 ASP A N 1
ATOM 784 C CA . ASP A 1 95 ? -20.873 -10.779 41.423 1.00 88.31 95 ASP A CA 1
ATOM 785 C C . ASP A 1 95 ? -20.101 -11.146 40.153 1.00 88.31 95 ASP A C 1
ATOM 787 O O . ASP A 1 95 ? -19.749 -12.305 39.944 1.00 88.31 95 ASP A O 1
ATOM 791 N N . PHE A 1 96 ? -19.874 -10.175 39.274 1.00 92.31 96 PHE A N 1
ATOM 792 C CA . PHE A 1 96 ? -19.067 -10.349 38.075 1.00 92.31 96 PHE A CA 1
ATOM 793 C C . PHE A 1 96 ? -17.886 -9.377 38.034 1.00 92.31 96 PHE A C 1
ATOM 795 O O . PHE A 1 96 ? -17.948 -8.263 38.560 1.00 92.31 96 PHE A O 1
ATOM 802 N N . SER A 1 97 ? -16.834 -9.809 37.349 1.00 93.00 97 SER A N 1
ATOM 803 C CA . SER A 1 97 ? -15.654 -9.024 37.004 1.00 93.00 97 SER A CA 1
ATOM 804 C C . SER A 1 97 ? -15.614 -8.821 35.491 1.00 93.00 97 SER A C 1
ATOM 806 O O . SER A 1 97 ? -15.942 -9.736 34.736 1.00 93.00 97 SER A O 1
ATOM 808 N N . ILE A 1 98 ? -15.228 -7.623 35.050 1.00 94.06 98 ILE A N 1
ATOM 809 C CA . ILE A 1 98 ? -15.133 -7.262 33.631 1.00 94.06 98 ILE A CA 1
ATOM 810 C C . ILE A 1 98 ? -13.660 -7.111 33.269 1.00 94.06 98 ILE A C 1
ATOM 812 O O . ILE A 1 98 ? -12.901 -6.506 34.023 1.00 94.06 98 ILE A O 1
ATOM 816 N N . TYR A 1 99 ? -13.267 -7.616 32.106 1.00 92.19 99 TYR A N 1
ATOM 817 C CA . TYR A 1 99 ? -11.910 -7.506 31.592 1.00 92.19 99 TYR A CA 1
ATOM 818 C C . TYR A 1 99 ? -11.919 -6.991 30.158 1.00 92.19 99 TYR A C 1
ATOM 820 O O . TYR A 1 99 ? -12.803 -7.336 29.379 1.00 92.19 99 TYR A O 1
ATOM 828 N N . THR A 1 100 ? -10.925 -6.182 29.804 1.00 90.56 100 THR A N 1
ATOM 829 C CA . THR A 1 100 ? -10.672 -5.725 28.428 1.00 90.56 100 THR A CA 1
ATOM 830 C C . THR A 1 100 ? -9.213 -5.964 28.080 1.00 90.56 100 THR A C 1
ATOM 832 O O . THR A 1 100 ? -8.354 -5.954 28.963 1.00 90.56 100 THR A O 1
ATOM 835 N N . LEU A 1 101 ? -8.909 -6.144 26.795 1.00 85.12 101 LEU A N 1
ATOM 836 C CA . LEU A 1 101 ? -7.519 -6.214 26.356 1.00 85.12 101 LEU A CA 1
ATOM 837 C C . LEU A 1 101 ? -6.924 -4.806 26.268 1.00 85.12 101 LEU A C 1
ATOM 839 O O . LEU A 1 101 ? -7.472 -3.927 25.600 1.00 85.12 101 LEU A O 1
ATOM 843 N N . PHE A 1 102 ? -5.774 -4.610 26.901 1.00 81.31 102 PHE A N 1
ATOM 844 C CA . PHE A 1 102 ? -4.959 -3.411 26.778 1.00 81.31 102 PHE A CA 1
ATOM 845 C C . PHE A 1 102 ? -3.487 -3.821 26.718 1.00 81.31 102 PHE A C 1
ATOM 847 O O . PHE A 1 102 ? -3.021 -4.586 27.553 1.00 81.31 102 PHE A O 1
ATOM 854 N N . ASN A 1 103 ? -2.749 -3.358 25.704 1.00 77.75 103 ASN A N 1
ATOM 855 C CA . ASN A 1 103 ? -1.336 -3.711 25.495 1.00 77.75 103 ASN A CA 1
ATOM 856 C C . ASN A 1 103 ? -1.032 -5.227 25.532 1.00 77.75 103 ASN A C 1
ATOM 858 O O . ASN A 1 103 ? 0.023 -5.639 25.999 1.00 77.75 103 ASN A O 1
ATOM 862 N N . SER A 1 104 ? -1.922 -6.050 24.966 1.00 78.62 104 SER A N 1
ATOM 863 C CA . SER A 1 104 ? -1.822 -7.526 24.940 1.00 78.62 104 SER A CA 1
ATOM 864 C C . SER A 1 104 ? -2.019 -8.226 26.289 1.00 78.62 104 SER A C 1
ATOM 866 O O . SER A 1 104 ? -1.800 -9.431 26.380 1.00 78.62 104 SER A O 1
ATOM 868 N N . GLU A 1 105 ? -2.490 -7.510 27.307 1.00 83.50 105 GLU A N 1
ATOM 869 C CA . GLU A 1 105 ? -2.846 -8.066 28.611 1.00 83.50 105 GLU A CA 1
ATOM 870 C C . GLU A 1 105 ? -4.324 -7.809 28.918 1.00 83.50 105 GLU A C 1
ATOM 872 O O . GLU A 1 105 ? -4.894 -6.786 28.528 1.00 83.50 105 GLU A O 1
ATOM 877 N N . LEU A 1 106 ? -4.972 -8.759 29.596 1.00 86.12 106 LEU A N 1
ATOM 878 C CA . LEU A 1 106 ? -6.345 -8.591 30.064 1.00 86.12 106 LEU A CA 1
ATOM 879 C C . LEU A 1 106 ? -6.327 -7.827 31.384 1.00 86.12 106 LEU A C 1
ATOM 881 O O . LEU A 1 106 ? -5.898 -8.348 32.412 1.00 86.12 106 LEU A O 1
ATOM 885 N N . ILE A 1 107 ? -6.814 -6.591 31.348 1.00 90.62 107 ILE A N 1
ATOM 886 C CA . ILE A 1 107 ? -6.919 -5.726 32.520 1.00 90.62 107 ILE A CA 1
ATOM 887 C C . ILE A 1 107 ? -8.349 -5.746 33.050 1.00 90.62 107 ILE A C 1
ATOM 889 O O . ILE A 1 107 ? -9.308 -5.768 32.276 1.00 90.62 107 ILE A O 1
ATOM 893 N N . ASN A 1 108 ? -8.498 -5.744 34.374 1.00 91.94 108 ASN A N 1
ATOM 894 C CA . ASN A 1 108 ? -9.804 -5.609 35.006 1.00 91.94 108 ASN A CA 1
ATOM 895 C C . ASN A 1 108 ? -10.326 -4.177 34.817 1.00 91.94 108 ASN A C 1
ATOM 897 O O . ASN A 1 108 ? -9.578 -3.217 34.991 1.00 91.94 108 ASN A O 1
ATOM 901 N N . VAL A 1 109 ? -11.602 -4.048 34.466 1.00 92.56 109 VAL A N 1
ATOM 902 C CA . VAL A 1 109 ? -12.313 -2.773 34.357 1.00 92.56 109 VAL A CA 1
ATOM 903 C C . VAL A 1 109 ? -13.311 -2.711 35.499 1.00 92.56 109 VAL A C 1
ATOM 905 O O . VAL A 1 109 ? -14.193 -3.570 35.606 1.00 92.56 109 VAL A O 1
ATOM 908 N N . SER A 1 110 ? -13.192 -1.691 36.346 1.00 92.69 110 SER A N 1
ATOM 909 C CA . SER A 1 110 ? -14.157 -1.503 37.422 1.00 92.69 110 SER A CA 1
ATOM 910 C C . SER A 1 110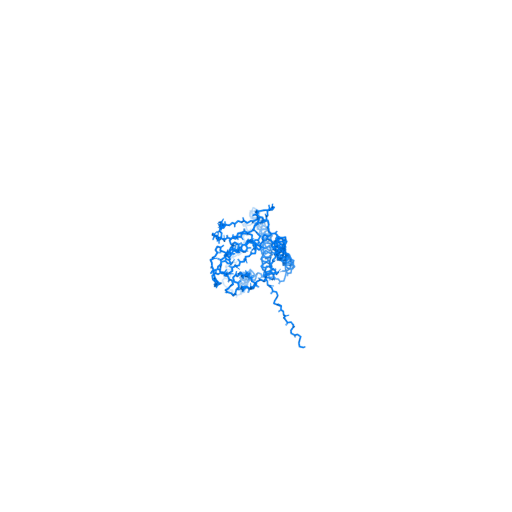 ? -15.539 -1.157 36.858 1.00 92.69 110 SER A C 1
ATOM 912 O O . SER A 1 110 ? -15.688 -0.609 35.762 1.00 92.69 110 SER A O 1
ATOM 914 N N . LYS A 1 111 ? -16.589 -1.464 37.622 1.00 92.62 111 LYS A N 1
ATOM 915 C CA . LYS A 1 111 ? -17.966 -1.176 37.204 1.00 92.62 111 LYS A CA 1
ATOM 916 C C . LYS A 1 111 ? -18.205 0.312 36.986 1.00 92.62 111 LYS A C 1
ATOM 918 O O . LYS A 1 111 ? -18.931 0.665 36.063 1.00 92.62 111 LYS A O 1
ATOM 923 N N . ASP A 1 112 ? -17.581 1.175 37.780 1.00 91.56 112 ASP A N 1
ATOM 924 C CA . ASP A 1 112 ? -17.713 2.626 37.645 1.00 91.56 112 ASP A CA 1
ATOM 925 C C . ASP A 1 112 ? -17.040 3.131 36.364 1.00 91.56 112 ASP A C 1
ATOM 927 O O . ASP A 1 112 ? -17.643 3.907 35.621 1.00 91.56 112 ASP A O 1
ATOM 931 N N . GLU A 1 113 ? -15.857 2.604 36.041 1.00 91.81 113 GLU A N 1
ATOM 932 C CA . GLU A 1 113 ? -15.098 2.949 34.830 1.00 91.81 113 GLU A CA 1
ATOM 933 C C . GLU A 1 113 ? -15.684 2.354 33.549 1.00 91.81 113 GLU A C 1
ATOM 935 O O . GLU A 1 113 ? -15.396 2.847 32.456 1.00 91.81 113 GLU A O 1
ATOM 940 N N . PHE A 1 114 ? -16.512 1.308 33.652 1.00 93.69 114 PHE A N 1
ATOM 941 C CA . PHE A 1 114 ? -17.130 0.715 32.474 1.00 93.69 114 PHE A CA 1
ATOM 942 C C . PHE A 1 114 ? -17.954 1.776 31.716 1.00 93.69 114 PHE A C 1
ATOM 944 O O . PHE A 1 114 ? -18.810 2.444 32.312 1.00 93.69 114 PHE A O 1
ATOM 951 N N . PRO A 1 115 ? -17.716 1.968 30.411 1.00 92.38 115 PRO A N 1
ATOM 952 C CA . PRO A 1 115 ? -18.310 3.067 29.666 1.00 92.38 115 PRO A CA 1
ATOM 953 C C . PRO A 1 115 ? -19.825 2.893 29.503 1.00 92.38 115 PRO A C 1
ATOM 955 O O . PRO A 1 115 ? -20.339 1.788 29.341 1.00 92.38 115 PRO A O 1
ATOM 958 N N . ASN A 1 116 ? -20.553 4.011 29.515 1.00 94.31 116 ASN A N 1
ATOM 959 C CA . ASN A 1 116 ? -21.964 4.014 29.134 1.00 94.31 116 ASN A CA 1
ATOM 960 C C . ASN A 1 116 ? -22.125 3.879 27.607 1.00 94.31 116 ASN A C 1
ATOM 962 O O . ASN A 1 116 ? -21.163 4.032 26.844 1.00 94.31 116 ASN A O 1
ATOM 966 N N . PHE A 1 117 ? -23.359 3.639 27.163 1.00 92.12 117 PHE A N 1
ATOM 967 C CA . PHE A 1 117 ? -23.676 3.417 25.750 1.00 92.12 117 PHE A CA 1
ATOM 968 C C . PHE A 1 117 ? -23.184 4.543 24.822 1.00 92.12 117 PHE A C 1
ATOM 970 O O . PHE A 1 117 ? -22.558 4.285 23.794 1.00 92.12 117 PHE A O 1
ATOM 977 N N . GLN A 1 118 ? -23.396 5.808 25.203 1.00 90.44 118 GLN A N 1
ATOM 978 C CA . GLN A 1 118 ? -22.980 6.956 24.387 1.00 90.44 118 GLN A CA 1
ATOM 979 C C . GLN A 1 118 ? -21.459 7.121 24.341 1.00 90.44 118 GLN A C 1
ATOM 981 O O . GLN A 1 118 ? -20.904 7.495 23.303 1.00 90.44 118 GLN A O 1
ATOM 986 N N . THR A 1 119 ? -20.775 6.816 25.445 1.00 91.31 119 THR A N 1
ATOM 987 C CA . THR A 1 119 ? -19.314 6.846 25.520 1.00 91.31 119 THR A CA 1
ATOM 988 C C . THR A 1 119 ? -18.705 5.811 24.583 1.00 91.31 119 THR A C 1
ATOM 990 O O . THR A 1 119 ? -17.785 6.149 23.841 1.00 91.31 119 THR A O 1
ATOM 993 N N . LEU A 1 120 ? -19.237 4.585 24.545 1.00 89.06 120 LEU A N 1
ATOM 994 C CA . LEU A 1 120 ? -18.744 3.568 23.616 1.00 89.06 120 LEU A CA 1
ATOM 995 C C . LEU A 1 120 ? -18.987 3.944 22.148 1.00 89.06 120 LEU A C 1
ATOM 997 O O . LEU A 1 120 ? -18.078 3.796 21.334 1.00 89.06 120 LEU A O 1
ATOM 1001 N N . ILE A 1 121 ? -20.162 4.488 21.804 1.00 88.94 121 ILE A N 1
ATOM 1002 C CA . ILE A 1 121 ? -20.429 4.985 20.440 1.00 88.94 121 ILE A CA 1
ATOM 1003 C C . ILE A 1 121 ? -19.423 6.072 20.051 1.00 88.94 121 ILE A C 1
ATOM 1005 O O . ILE A 1 121 ? -18.903 6.075 18.935 1.00 88.94 121 ILE A O 1
ATOM 1009 N N . SER A 1 122 ? -19.167 7.012 20.961 1.00 88.06 122 SER A N 1
ATOM 1010 C CA . SER A 1 122 ? -18.255 8.131 20.715 1.00 88.06 122 SER A CA 1
ATOM 1011 C C . SER A 1 122 ? -16.814 7.656 20.560 1.00 88.06 122 SER A C 1
ATOM 1013 O O . SER A 1 122 ? -16.134 8.100 19.639 1.00 88.06 122 SER A O 1
ATOM 1015 N N . LYS A 1 123 ? -16.378 6.716 21.408 1.00 86.75 123 LYS A N 1
ATOM 1016 C CA . LYS A 1 123 ? -15.063 6.080 21.308 1.00 86.75 123 LYS A CA 1
ATOM 1017 C C . LYS A 1 123 ? -14.900 5.374 19.963 1.00 86.75 123 LYS A C 1
ATOM 1019 O O . LYS A 1 123 ? -13.965 5.687 19.243 1.00 86.75 123 LYS A O 1
ATOM 1024 N N . ARG A 1 124 ? -15.869 4.541 19.570 1.00 84.75 124 ARG A N 1
ATOM 1025 C CA . ARG A 1 124 ? -15.858 3.846 18.274 1.00 84.75 124 ARG A CA 1
ATOM 1026 C C . ARG A 1 124 ? -15.700 4.817 17.101 1.00 84.75 124 ARG A C 1
ATOM 1028 O O . ARG A 1 124 ? -14.883 4.591 16.224 1.00 84.75 124 ARG A O 1
ATOM 1035 N N . LYS A 1 125 ? -16.462 5.916 17.088 1.00 84.31 125 LYS A N 1
ATOM 1036 C CA . LYS A 1 125 ? -16.365 6.944 16.032 1.00 84.31 125 LYS A CA 1
ATOM 1037 C C . LYS A 1 125 ? -15.016 7.664 16.023 1.00 84.31 125 LYS A C 1
ATOM 1039 O O . LYS A 1 125 ? -14.571 8.098 14.964 1.00 84.31 125 LYS A O 1
ATOM 1044 N N . ALA A 1 126 ? -14.408 7.852 17.192 1.00 85.12 126 ALA A N 1
ATOM 1045 C CA . ALA A 1 126 ? -13.083 8.446 17.300 1.00 85.12 126 ALA A CA 1
ATOM 1046 C C . ALA A 1 126 ? -12.007 7.489 16.772 1.00 85.12 126 ALA A C 1
ATOM 1048 O O . ALA A 1 126 ? -11.163 7.926 15.994 1.00 85.12 126 ALA A O 1
ATOM 1049 N N . ASP A 1 127 ? -12.093 6.208 17.132 1.00 81.94 127 ASP A N 1
ATOM 1050 C CA . ASP A 1 127 ? -11.185 5.156 16.668 1.00 81.94 127 ASP A CA 1
ATOM 1051 C C . ASP A 1 127 ? -11.298 4.978 15.138 1.00 81.94 127 ASP A C 1
ATOM 1053 O O . ASP A 1 127 ? -10.293 5.069 14.438 1.00 81.94 127 ASP A O 1
ATOM 1057 N N . GLU A 1 128 ? -12.523 4.913 14.596 1.00 80.50 128 GLU A N 1
ATOM 1058 C CA . GLU A 1 128 ? -12.798 4.850 13.148 1.00 80.50 128 GLU A CA 1
ATOM 1059 C C . GLU A 1 128 ? -12.169 6.036 12.392 1.00 80.50 128 GLU A C 1
ATOM 1061 O O . GLU A 1 128 ? -11.563 5.888 11.327 1.00 80.50 128 GLU A O 1
ATOM 1066 N N . LYS A 1 129 ? -12.289 7.244 12.956 1.00 83.88 129 LYS A N 1
ATOM 1067 C CA . LYS A 1 129 ? -11.707 8.457 12.376 1.00 83.88 129 LYS A CA 1
ATOM 1068 C C . LYS A 1 129 ? -10.177 8.444 12.442 1.00 83.88 129 LYS A C 1
ATOM 1070 O O . LYS A 1 129 ? -9.542 8.846 11.470 1.00 83.88 129 LYS A O 1
ATOM 1075 N N . ALA A 1 130 ? -9.597 8.007 13.558 1.00 82.56 130 ALA A N 1
ATOM 1076 C CA . ALA A 1 130 ? -8.149 7.917 13.724 1.00 82.56 130 ALA A CA 1
ATOM 1077 C C . ALA A 1 130 ? -7.536 6.911 12.736 1.00 82.56 130 ALA A C 1
ATOM 1079 O O . ALA A 1 130 ? -6.525 7.208 12.098 1.00 82.56 130 ALA A O 1
ATOM 1080 N N . ASP A 1 131 ? -8.192 5.765 12.538 1.00 79.00 131 ASP A N 1
ATOM 1081 C CA . ASP A 1 131 ? -7.790 4.769 11.547 1.00 79.00 131 ASP A CA 1
ATOM 1082 C C . ASP A 1 131 ? -7.843 5.351 10.123 1.00 79.00 131 ASP A C 1
ATOM 1084 O O . ASP A 1 131 ? -6.872 5.227 9.371 1.00 79.00 131 ASP A O 1
ATOM 1088 N N . LEU A 1 132 ? -8.913 6.067 9.758 1.00 81.31 132 LEU A N 1
ATOM 1089 C CA . LEU A 1 132 ? -9.014 6.748 8.460 1.00 81.31 132 LEU A CA 1
ATOM 1090 C C . LEU A 1 132 ? -7.923 7.810 8.256 1.00 81.31 132 LEU A C 1
ATOM 1092 O O . LEU A 1 132 ? -7.329 7.887 7.179 1.00 81.31 132 LEU A O 1
ATOM 1096 N N . GLU A 1 133 ? -7.639 8.627 9.272 1.00 84.19 133 GLU A N 1
ATOM 1097 C CA . GLU A 1 133 ? -6.577 9.637 9.213 1.00 84.19 133 GLU A CA 1
ATOM 1098 C C . GLU A 1 133 ? -5.199 8.994 9.021 1.00 84.19 133 GLU A C 1
ATOM 1100 O O . GLU A 1 133 ? -4.420 9.472 8.193 1.00 84.19 133 GLU A O 1
ATOM 1105 N N . SER A 1 134 ? -4.928 7.873 9.699 1.00 81.12 134 SER A N 1
ATOM 1106 C CA . SER A 1 134 ? -3.667 7.136 9.561 1.00 81.12 134 SER A CA 1
ATOM 1107 C C . SER A 1 134 ? -3.441 6.618 8.134 1.00 81.12 134 SER A C 1
ATOM 1109 O O . SER A 1 134 ? -2.361 6.807 7.572 1.00 81.12 134 SER A O 1
ATOM 1111 N N . ILE A 1 135 ? -4.482 6.066 7.501 1.00 82.81 135 ILE A N 1
ATOM 1112 C CA . ILE A 1 135 ? -4.432 5.589 6.112 1.00 82.81 135 ILE A CA 1
ATOM 1113 C C . ILE A 1 135 ? -4.149 6.760 5.163 1.00 82.81 135 ILE A C 1
ATOM 1115 O O . ILE A 1 135 ? -3.281 6.673 4.294 1.00 82.81 135 ILE A O 1
ATOM 1119 N N . ILE A 1 136 ? -4.834 7.892 5.357 1.00 82.69 136 ILE A N 1
ATOM 1120 C CA . ILE A 1 136 ? -4.642 9.094 4.533 1.00 82.69 136 ILE A CA 1
ATOM 1121 C C . ILE A 1 136 ? -3.216 9.650 4.683 1.00 82.69 136 ILE A C 1
ATOM 1123 O O . ILE A 1 136 ? -2.626 10.121 3.705 1.00 82.69 136 ILE A O 1
ATOM 1127 N N . GLU A 1 137 ? -2.645 9.641 5.889 1.00 86.75 137 GLU A N 1
ATOM 1128 C CA . GLU A 1 137 ? -1.260 10.069 6.113 1.00 86.75 137 GLU A CA 1
ATOM 1129 C C . GLU A 1 137 ? -0.243 9.148 5.432 1.00 86.75 137 GLU A C 1
ATOM 1131 O O . GLU A 1 137 ? 0.709 9.641 4.811 1.00 86.75 137 GLU A O 1
ATOM 1136 N N . GLU A 1 138 ? -0.450 7.831 5.496 1.00 83.50 138 GLU A N 1
ATOM 1137 C CA . GLU A 1 138 ? 0.393 6.856 4.803 1.00 83.50 138 GLU A CA 1
ATOM 1138 C C . GLU A 1 138 ? 0.354 7.056 3.284 1.00 83.50 138 GLU A C 1
ATOM 1140 O O . GLU A 1 138 ? 1.413 7.181 2.658 1.00 83.50 138 GLU A O 1
ATOM 1145 N N . GLU A 1 139 ? -0.835 7.208 2.695 1.00 80.88 139 GLU A N 1
ATOM 1146 C CA . GLU A 1 139 ? -0.994 7.476 1.261 1.00 80.88 139 GLU A CA 1
ATOM 1147 C C . GLU A 1 139 ? -0.337 8.799 0.839 1.00 80.88 139 GLU A C 1
ATOM 1149 O O . GLU A 1 139 ? 0.333 8.877 -0.199 1.00 80.88 139 GLU A O 1
ATOM 1154 N N . LYS A 1 140 ? -0.474 9.863 1.644 1.00 82.31 140 LYS A N 1
ATOM 1155 C CA . LYS A 1 140 ? 0.205 11.146 1.388 1.00 82.31 140 LYS A CA 1
ATOM 1156 C C . LYS A 1 140 ? 1.720 10.978 1.386 1.00 82.31 140 LYS A C 1
ATOM 1158 O O . LYS A 1 140 ? 2.393 11.495 0.491 1.00 82.31 140 LYS A O 1
ATOM 1163 N N . LYS A 1 141 ? 2.268 10.256 2.364 1.00 84.25 141 LYS A N 1
ATOM 1164 C CA . LYS A 1 141 ? 3.709 10.003 2.478 1.00 84.25 141 LYS A CA 1
ATOM 1165 C C . LYS A 1 141 ? 4.228 9.164 1.313 1.00 84.25 141 LYS A C 1
ATOM 1167 O O . LYS A 1 141 ? 5.289 9.472 0.765 1.00 84.25 141 LYS A O 1
ATOM 1172 N N . GLU A 1 142 ? 3.480 8.145 0.900 1.00 83.19 142 GLU A N 1
ATOM 1173 C CA . GLU A 1 142 ? 3.806 7.334 -0.272 1.00 83.19 142 GLU A CA 1
ATOM 1174 C C . GLU A 1 142 ? 3.816 8.182 -1.553 1.00 83.19 142 GLU A C 1
ATOM 1176 O O . GLU A 1 142 ? 4.775 8.128 -2.328 1.00 83.19 142 GLU A O 1
ATOM 1181 N N . ASN A 1 143 ? 2.807 9.034 -1.744 1.00 78.44 143 ASN A N 1
ATOM 1182 C CA . ASN A 1 143 ? 2.721 9.928 -2.899 1.00 78.44 143 ASN A CA 1
ATOM 1183 C C . ASN A 1 143 ? 3.856 10.962 -2.942 1.00 78.44 143 ASN A C 1
ATOM 1185 O O . ASN A 1 143 ? 4.415 11.216 -4.013 1.00 78.44 143 ASN A O 1
ATOM 1189 N N . ILE A 1 144 ? 4.249 11.527 -1.796 1.00 79.81 144 ILE A N 1
ATOM 1190 C CA . ILE A 1 144 ? 5.404 12.435 -1.704 1.00 79.81 144 ILE A CA 1
ATOM 1191 C C . ILE A 1 144 ? 6.691 11.710 -2.117 1.00 79.81 144 ILE A C 1
ATOM 1193 O O . ILE A 1 144 ? 7.459 12.246 -2.919 1.00 79.81 144 ILE A O 1
ATOM 1197 N N . ASN A 1 145 ? 6.905 10.481 -1.637 1.00 76.75 145 ASN A N 1
ATOM 1198 C CA . ASN A 1 145 ? 8.079 9.685 -2.000 1.00 76.75 145 ASN A CA 1
ATOM 1199 C C . ASN A 1 145 ? 8.104 9.343 -3.496 1.00 76.75 145 ASN A C 1
ATOM 1201 O O . ASN A 1 145 ? 9.134 9.525 -4.143 1.00 76.75 145 ASN A O 1
ATOM 1205 N N . LYS A 1 146 ? 6.972 8.915 -4.074 1.00 74.62 146 LYS A N 1
ATOM 1206 C CA . LYS A 1 146 ? 6.859 8.654 -5.521 1.00 74.62 146 LYS A CA 1
ATOM 1207 C C . LYS A 1 146 ? 7.198 9.899 -6.338 1.00 74.62 146 LYS A C 1
ATOM 1209 O O . LYS A 1 146 ? 7.989 9.826 -7.278 1.00 74.62 146 LYS A O 1
ATOM 1214 N N . LYS A 1 147 ? 6.653 11.058 -5.953 1.00 74.69 147 LYS A N 1
ATOM 1215 C CA . LYS A 1 147 ? 6.945 12.336 -6.615 1.00 74.69 147 LYS A CA 1
ATOM 1216 C C . LYS A 1 147 ? 8.432 12.687 -6.525 1.00 74.69 147 LYS A C 1
ATOM 1218 O O . LYS A 1 147 ? 9.021 13.065 -7.535 1.00 74.69 147 LYS A O 1
ATOM 1223 N N . TYR A 1 148 ? 9.049 12.519 -5.355 1.00 74.81 148 TYR A N 1
ATOM 1224 C CA . TYR A 1 148 ? 10.478 12.763 -5.157 1.00 74.81 148 TYR A CA 1
ATOM 1225 C C . TYR A 1 148 ? 11.348 11.892 -6.078 1.00 74.81 148 TYR A C 1
ATOM 1227 O O . TYR A 1 148 ? 12.193 12.425 -6.798 1.00 74.81 148 TYR A O 1
ATOM 1235 N N . VAL A 1 149 ? 11.087 10.583 -6.143 1.00 72.38 149 VAL A N 1
ATOM 1236 C CA . VAL A 1 149 ? 11.814 9.644 -7.020 1.00 72.38 149 VAL A CA 1
ATOM 1237 C C . VAL A 1 149 ? 11.683 10.027 -8.496 1.00 72.38 149 VAL A C 1
ATOM 1239 O O . VAL A 1 149 ? 12.681 10.091 -9.214 1.00 72.38 149 VAL A O 1
ATOM 1242 N N . ILE A 1 150 ? 10.471 10.357 -8.952 1.00 70.31 150 ILE A N 1
ATOM 1243 C CA . ILE A 1 150 ? 10.238 10.779 -10.342 1.00 70.31 150 ILE A CA 1
ATOM 1244 C C . ILE A 1 150 ? 11.001 12.073 -10.647 1.00 70.31 150 ILE A C 1
ATOM 1246 O O . ILE A 1 150 ? 11.719 12.149 -11.641 1.00 70.31 150 ILE A O 1
ATOM 1250 N N . THR A 1 151 ? 10.880 13.087 -9.785 1.00 67.06 151 THR A N 1
ATOM 1251 C CA . THR A 1 151 ? 11.536 14.385 -10.015 1.00 67.06 151 THR A CA 1
ATOM 1252 C C . THR A 1 151 ? 13.057 14.280 -10.040 1.00 67.06 151 THR A C 1
ATOM 1254 O O . THR A 1 151 ? 13.678 14.844 -10.932 1.00 67.06 151 THR A O 1
ATOM 1257 N N . THR A 1 152 ? 13.658 13.522 -9.122 1.00 66.38 152 THR A N 1
ATOM 1258 C CA . THR A 1 152 ? 15.115 13.319 -9.062 1.00 66.38 152 THR A CA 1
ATOM 1259 C C . THR A 1 152 ? 15.643 12.504 -10.242 1.00 66.38 152 THR A C 1
ATOM 1261 O O . THR A 1 152 ? 16.698 12.827 -10.788 1.00 66.38 152 THR A O 1
ATOM 1264 N N . THR A 1 153 ? 14.895 11.497 -10.698 1.00 68.62 153 THR A N 1
ATOM 1265 C CA . THR A 1 153 ? 15.241 10.726 -11.904 1.00 68.62 153 THR A CA 1
ATOM 1266 C C . THR A 1 153 ? 15.190 11.606 -13.157 1.00 68.62 153 THR A C 1
ATOM 1268 O O . THR A 1 153 ? 16.089 11.557 -13.992 1.00 68.62 153 THR A O 1
ATOM 1271 N N . LEU A 1 154 ? 14.171 12.462 -13.280 1.00 64.94 154 LEU A N 1
ATOM 1272 C CA . LEU A 1 154 ? 14.053 13.383 -14.412 1.00 64.94 154 LEU A CA 1
ATOM 1273 C C . LEU A 1 154 ? 15.155 14.449 -14.410 1.00 64.94 154 LEU A C 1
ATOM 1275 O O . LEU A 1 154 ? 15.756 14.702 -15.452 1.00 64.94 154 LEU A O 1
ATOM 1279 N N . THR A 1 155 ? 15.454 15.066 -13.263 1.00 67.25 155 THR A N 1
ATOM 1280 C CA . THR A 1 155 ? 16.495 16.104 -13.187 1.00 67.25 155 THR A CA 1
ATOM 1281 C C . THR A 1 155 ? 17.878 15.547 -13.492 1.00 67.25 155 THR A C 1
ATOM 1283 O O . THR A 1 155 ? 18.630 16.168 -14.239 1.00 67.25 155 THR A O 1
ATOM 1286 N N . THR A 1 156 ? 18.209 14.365 -12.977 1.00 68.56 156 THR A N 1
ATOM 1287 C CA . THR A 1 156 ? 19.485 13.696 -13.276 1.00 68.56 156 THR A CA 1
ATOM 1288 C C . THR A 1 156 ? 19.594 13.298 -14.742 1.00 68.56 156 THR A C 1
ATOM 1290 O O . THR A 1 156 ? 20.627 13.570 -15.345 1.00 68.56 156 THR A O 1
ATOM 1293 N N . ALA A 1 157 ? 18.531 12.766 -15.354 1.00 64.94 157 ALA A N 1
ATOM 1294 C CA . ALA A 1 157 ? 18.517 12.477 -16.789 1.00 64.94 157 ALA A CA 1
ATOM 1295 C C . ALA A 1 157 ? 18.756 13.740 -17.639 1.00 64.94 157 ALA A C 1
ATOM 1297 O O . ALA A 1 157 ? 19.556 13.708 -18.574 1.00 64.94 157 ALA A O 1
ATOM 1298 N N . ILE A 1 158 ? 18.125 14.868 -17.287 1.00 67.75 158 ILE A N 1
ATOM 1299 C CA . ILE A 1 158 ? 18.335 16.157 -17.968 1.00 67.75 158 ILE A CA 1
ATOM 1300 C C . ILE A 1 158 ? 19.782 16.639 -17.796 1.00 67.75 158 ILE A C 1
ATOM 1302 O O . ILE A 1 158 ? 20.415 17.029 -18.774 1.00 67.75 158 ILE A O 1
ATOM 1306 N N . ILE A 1 159 ? 20.330 16.585 -16.579 1.00 69.94 159 ILE A N 1
ATOM 1307 C CA . ILE A 1 159 ? 21.724 16.974 -16.312 1.00 69.94 159 ILE A CA 1
ATOM 1308 C C . ILE A 1 159 ? 22.691 16.093 -17.113 1.00 69.94 159 ILE A C 1
ATOM 1310 O O . ILE A 1 159 ? 23.623 16.609 -17.727 1.00 69.94 159 ILE A O 1
ATOM 1314 N N . SER A 1 160 ? 22.457 14.781 -17.168 1.00 66.44 160 SER A N 1
ATOM 1315 C CA . SER A 1 160 ? 23.265 13.858 -17.969 1.00 66.44 160 SER A CA 1
ATOM 1316 C C . SER A 1 160 ? 23.191 14.164 -19.463 1.00 66.44 160 SER A C 1
ATOM 1318 O O . SER A 1 160 ? 24.221 14.114 -20.130 1.00 66.44 160 SER A O 1
ATOM 1320 N N . LEU A 1 161 ? 22.019 14.545 -19.981 1.00 68.00 161 LEU A N 1
ATOM 1321 C CA . LEU A 1 161 ? 21.865 14.975 -21.371 1.00 68.00 161 LEU A CA 1
ATOM 1322 C C . LEU A 1 161 ? 22.679 16.247 -21.661 1.00 68.00 161 LEU A C 1
ATOM 1324 O O . LEU A 1 161 ? 23.378 16.311 -22.669 1.00 68.00 161 LEU A O 1
ATOM 1328 N N . ILE A 1 162 ? 22.637 17.235 -20.759 1.00 70.88 162 ILE A N 1
ATOM 1329 C CA . ILE A 1 162 ? 23.414 18.479 -20.884 1.00 70.88 162 ILE A CA 1
ATOM 1330 C C . ILE A 1 162 ? 24.918 18.175 -20.891 1.00 70.88 162 ILE A C 1
ATOM 1332 O O . ILE A 1 162 ? 25.646 18.687 -21.739 1.00 70.88 162 ILE A O 1
ATOM 1336 N N . ILE A 1 163 ? 25.387 17.306 -19.989 1.00 70.44 163 ILE A N 1
ATOM 1337 C CA . ILE A 1 163 ? 26.794 16.883 -19.940 1.00 70.44 163 ILE A CA 1
ATOM 1338 C C . ILE A 1 163 ? 27.184 16.147 -21.228 1.00 70.44 163 ILE A C 1
ATOM 1340 O O . ILE A 1 163 ? 28.248 16.420 -21.776 1.00 70.44 163 ILE A O 1
ATOM 1344 N N . ALA A 1 164 ? 26.329 15.261 -21.750 1.00 64.88 164 ALA A N 1
ATOM 1345 C CA . ALA A 1 164 ? 26.576 14.569 -23.015 1.00 64.88 164 ALA A CA 1
ATOM 1346 C C . ALA A 1 164 ? 26.727 15.555 -24.181 1.00 64.88 164 ALA A C 1
ATOM 1348 O O . ALA A 1 164 ? 27.692 15.462 -24.934 1.00 64.88 164 ALA A O 1
ATOM 1349 N N . MET A 1 165 ? 25.821 16.535 -24.286 1.00 63.78 165 MET A N 1
ATOM 1350 C CA . MET A 1 165 ? 25.878 17.575 -25.317 1.00 63.78 165 MET A CA 1
ATOM 1351 C C . MET A 1 165 ? 27.176 18.391 -25.230 1.00 63.78 165 MET A C 1
ATOM 1353 O O . MET A 1 165 ? 27.834 18.606 -26.249 1.00 63.78 165 MET A O 1
ATOM 1357 N N . LEU A 1 166 ? 27.594 18.786 -24.023 1.00 66.19 166 LEU A N 1
ATOM 1358 C CA . LEU A 1 166 ? 28.856 19.504 -23.809 1.00 66.19 166 LEU A CA 1
ATOM 1359 C C . LEU A 1 166 ? 30.077 18.652 -24.186 1.00 66.19 166 LEU A C 1
ATOM 1361 O O . LEU A 1 166 ? 30.992 19.145 -24.843 1.00 66.19 166 LEU A O 1
ATOM 1365 N N . LEU A 1 167 ? 30.077 17.362 -23.835 1.00 60.47 167 LEU A N 1
ATOM 1366 C CA . LEU A 1 167 ? 31.159 16.445 -24.196 1.00 60.47 167 LEU A CA 1
ATOM 1367 C C . LEU A 1 167 ? 31.232 16.209 -25.710 1.00 60.47 167 LEU A C 1
ATOM 1369 O O . LEU A 1 167 ? 32.333 16.177 -26.255 1.00 60.47 167 LEU A O 1
ATOM 1373 N N . THR A 1 168 ? 30.093 16.125 -26.410 1.00 58.44 168 THR A N 1
ATOM 1374 C CA . THR A 1 168 ? 30.082 15.979 -27.877 1.00 58.44 168 THR A CA 1
ATOM 1375 C C . THR A 1 168 ? 30.646 17.193 -28.612 1.00 58.44 168 THR A C 1
ATOM 1377 O O . THR A 1 168 ? 31.274 17.025 -29.650 1.00 58.44 168 THR A O 1
ATOM 1380 N N . GLN A 1 169 ? 30.506 18.401 -28.056 1.00 57.62 169 GLN A N 1
ATOM 1381 C CA . GLN A 1 169 ? 31.142 19.606 -28.605 1.00 57.62 169 GLN A CA 1
ATOM 1382 C C . GLN A 1 169 ? 32.658 19.647 -28.340 1.00 57.62 169 GLN A C 1
ATOM 1384 O O . GLN A 1 169 ? 33.382 20.342 -29.041 1.00 57.62 169 GLN A O 1
ATOM 1389 N N . SER A 1 170 ? 33.149 18.888 -27.354 1.00 53.03 170 SER A N 1
ATOM 1390 C CA . SER A 1 170 ? 34.578 18.773 -27.022 1.00 53.03 170 SER A CA 1
ATOM 1391 C C . SER A 1 170 ? 35.299 17.597 -27.705 1.00 53.03 170 SER A C 1
ATOM 1393 O O . SER A 1 170 ? 36.500 17.418 -27.505 1.00 53.03 170 SER A O 1
ATOM 1395 N N . LEU A 1 171 ? 34.595 16.787 -28.508 1.00 46.41 171 LEU A N 1
ATOM 1396 C CA . LEU A 1 171 ? 35.156 15.600 -29.172 1.00 46.41 171 LEU A CA 1
ATOM 1397 C C . LEU A 1 171 ? 36.139 15.906 -30.318 1.00 46.41 171 LEU A C 1
ATOM 1399 O O . LEU A 1 171 ? 36.797 14.972 -30.768 1.00 46.41 171 LEU A O 1
ATOM 1403 N N . ASP A 1 172 ? 36.378 17.174 -30.676 1.00 47.91 172 ASP A N 1
ATOM 1404 C CA . ASP A 1 172 ? 37.576 17.577 -31.444 1.00 47.91 172 ASP A CA 1
ATOM 1405 C C . ASP A 1 172 ? 38.896 17.169 -30.739 1.00 47.91 172 ASP A C 1
ATOM 1407 O O . ASP A 1 172 ? 39.964 17.149 -31.348 1.00 47.91 172 ASP A O 1
ATOM 1411 N N . ILE A 1 173 ? 38.845 16.801 -29.450 1.00 43.88 173 ILE A N 1
ATOM 1412 C CA . ILE A 1 173 ? 39.994 16.308 -28.672 1.00 43.88 173 ILE A CA 1
ATOM 1413 C C . ILE A 1 173 ? 40.258 14.804 -28.903 1.00 43.88 173 ILE A C 1
ATOM 1415 O O . ILE A 1 173 ? 41.390 14.350 -28.737 1.00 43.88 173 ILE A O 1
ATOM 1419 N N . PHE A 1 174 ? 39.263 14.021 -29.338 1.00 41.31 174 PHE A N 1
ATOM 1420 C CA . PHE A 1 174 ? 39.444 12.616 -29.728 1.00 41.31 174 PHE A CA 1
ATOM 1421 C C . PHE A 1 174 ? 39.567 12.501 -31.249 1.00 41.31 174 PHE A C 1
ATOM 1423 O O . PHE A 1 174 ? 38.787 11.819 -31.911 1.00 41.31 174 PHE A O 1
ATOM 1430 N N . ASN A 1 175 ? 40.596 13.144 -31.799 1.00 38.34 175 ASN A N 1
ATOM 1431 C CA . ASN A 1 175 ? 41.074 12.852 -33.143 1.00 38.34 175 ASN A CA 1
ATOM 1432 C C . ASN A 1 175 ? 41.520 11.381 -33.186 1.00 38.34 175 ASN A C 1
ATOM 1434 O O . ASN A 1 175 ? 42.642 11.037 -32.805 1.00 38.34 175 ASN A O 1
ATOM 1438 N N . PHE A 1 176 ? 40.630 10.488 -33.624 1.00 40.38 176 PHE A N 1
ATOM 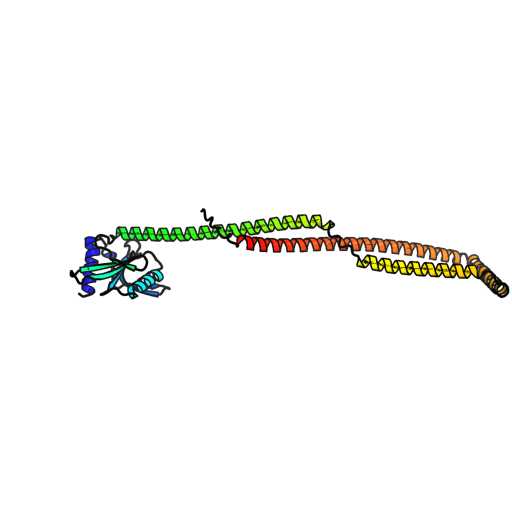1439 C CA . PHE A 1 176 ? 40.997 9.144 -34.056 1.00 40.38 176 PHE A CA 1
ATOM 1440 C C . PHE A 1 176 ? 41.741 9.281 -35.385 1.00 40.38 176 PHE A C 1
ATOM 1442 O O . PHE A 1 176 ? 41.213 9.015 -36.461 1.00 40.38 176 PHE A O 1
ATOM 1449 N N . ASP A 1 177 ? 42.986 9.746 -35.296 1.00 41.94 177 ASP A N 1
ATOM 1450 C CA . ASP A 1 177 ? 43.903 9.837 -36.419 1.00 41.94 177 ASP A CA 1
ATOM 1451 C C . ASP A 1 177 ? 43.985 8.434 -37.039 1.00 41.94 177 ASP A C 1
ATOM 1453 O O . ASP A 1 177 ? 44.431 7.468 -36.404 1.00 41.94 177 ASP A O 1
ATOM 1457 N N . ASN A 1 178 ? 43.464 8.289 -38.258 1.00 42.62 178 ASN A N 1
ATOM 1458 C CA . ASN A 1 178 ? 43.350 7.016 -38.960 1.00 42.62 178 ASN A CA 1
ATOM 1459 C C . ASN A 1 178 ? 44.745 6.583 -39.455 1.00 42.62 178 ASN A C 1
ATOM 1461 O O . ASN A 1 178 ? 45.092 6.641 -40.637 1.00 42.62 178 ASN A O 1
ATOM 1465 N N . THR A 1 179 ? 45.592 6.189 -38.503 1.00 44.97 179 THR A N 1
ATOM 1466 C CA . THR A 1 179 ? 47.018 5.867 -38.672 1.00 44.97 179 THR A CA 1
ATOM 1467 C C . THR A 1 179 ? 47.266 4.651 -39.569 1.00 44.97 179 THR A C 1
ATOM 1469 O O . THR A 1 179 ? 48.384 4.470 -40.055 1.00 44.97 179 THR A O 1
ATOM 1472 N N . LYS A 1 180 ? 46.241 3.829 -39.840 1.00 46.19 180 LYS A N 1
ATOM 1473 C CA . LYS A 1 180 ? 46.347 2.668 -40.740 1.00 46.19 180 LYS A CA 1
ATOM 1474 C C . LYS A 1 180 ? 46.396 3.064 -42.218 1.00 46.19 180 LYS A C 1
ATOM 1476 O O . LYS A 1 180 ? 47.282 2.596 -42.925 1.00 46.19 180 LYS A O 1
ATOM 1481 N N . THR A 1 181 ? 45.537 3.980 -42.663 1.00 46.00 181 THR A N 1
ATOM 1482 C CA . THR A 1 181 ? 45.486 4.439 -44.067 1.00 46.00 181 THR A CA 1
ATOM 1483 C C . THR A 1 181 ? 46.711 5.259 -44.477 1.00 46.00 181 THR A C 1
ATOM 1485 O O . THR A 1 181 ? 47.151 5.185 -45.622 1.00 46.00 181 THR A O 1
ATOM 1488 N N . LYS A 1 182 ? 47.319 6.000 -43.539 1.00 47.91 182 LYS A N 1
ATOM 1489 C CA . LYS A 1 182 ? 48.539 6.786 -43.800 1.00 47.91 182 LYS A CA 1
ATOM 1490 C C . LYS A 1 182 ? 49.758 5.881 -44.037 1.00 47.91 182 LYS A C 1
ATOM 1492 O O . LYS A 1 182 ? 50.500 6.088 -44.990 1.00 47.91 182 LYS A O 1
ATOM 1497 N N . LYS A 1 183 ? 49.892 4.802 -43.249 1.00 51.59 183 LYS A N 1
ATOM 1498 C CA . LYS A 1 183 ? 50.973 3.809 -43.398 1.00 51.59 183 LYS A CA 1
ATOM 1499 C C . LYS A 1 183 ? 50.938 3.069 -44.737 1.00 51.59 183 LYS A C 1
ATOM 1501 O O . LYS A 1 183 ? 51.996 2.821 -45.304 1.00 51.59 183 LYS A O 1
ATOM 1506 N N . GLU A 1 184 ? 49.760 2.710 -45.242 1.00 45.25 184 GLU A N 1
ATOM 1507 C CA . GLU A 1 184 ? 49.646 1.992 -46.521 1.00 45.25 184 GLU A CA 1
ATOM 1508 C C . GLU A 1 184 ? 49.970 2.894 -47.721 1.00 45.25 184 GLU A C 1
ATOM 1510 O O . GLU A 1 184 ? 50.725 2.480 -48.603 1.00 45.25 184 GLU A O 1
ATOM 1515 N N . ASN A 1 185 ? 49.515 4.154 -47.711 1.00 48.91 185 ASN A N 1
ATOM 1516 C CA . ASN A 1 185 ? 49.878 5.132 -48.743 1.00 48.91 185 ASN A CA 1
ATOM 1517 C C . ASN A 1 185 ? 51.377 5.479 -48.734 1.00 48.91 185 ASN A C 1
ATOM 1519 O O . ASN A 1 185 ? 51.980 5.595 -49.802 1.00 48.91 185 ASN A O 1
ATOM 1523 N N . ASP A 1 186 ? 52.006 5.574 -47.559 1.00 51.38 186 ASP A N 1
ATOM 1524 C CA . ASP A 1 186 ? 53.449 5.830 -47.451 1.00 51.38 186 ASP A CA 1
ATOM 1525 C C . ASP A 1 186 ? 54.288 4.649 -47.973 1.00 51.38 186 ASP A C 1
ATOM 1527 O O . ASP A 1 186 ? 55.315 4.851 -48.626 1.00 51.38 186 ASP A O 1
ATOM 1531 N N . ILE A 1 187 ? 53.834 3.406 -47.762 1.00 57.03 187 ILE A N 1
ATOM 1532 C CA . ILE A 1 187 ? 54.500 2.203 -48.289 1.00 57.03 187 ILE A CA 1
ATOM 1533 C C . ILE A 1 187 ? 54.418 2.165 -49.819 1.00 57.03 187 ILE A C 1
ATOM 1535 O O . ILE A 1 187 ? 55.442 1.934 -50.474 1.00 57.03 187 ILE A O 1
ATOM 1539 N N . VAL A 1 188 ? 53.238 2.431 -50.393 1.00 49.62 188 VAL A N 1
ATOM 1540 C CA . VAL A 1 188 ? 53.034 2.472 -51.852 1.00 49.62 188 VAL A CA 1
ATOM 1541 C C . VAL A 1 188 ? 53.869 3.587 -52.489 1.00 49.62 188 VAL A C 1
ATOM 1543 O O . VAL A 1 188 ? 54.594 3.322 -53.450 1.00 49.62 188 VAL A O 1
ATOM 1546 N N . ASN A 1 189 ? 53.873 4.793 -51.909 1.00 50.12 189 ASN A N 1
ATOM 1547 C CA . ASN A 1 189 ? 54.722 5.889 -52.380 1.00 50.12 189 ASN A CA 1
ATOM 1548 C C . ASN A 1 189 ? 56.215 5.534 -52.299 1.00 50.12 189 ASN A C 1
ATOM 1550 O O . ASN A 1 189 ? 56.954 5.791 -53.250 1.00 50.12 189 ASN A O 1
ATOM 1554 N N . SER A 1 190 ? 56.672 4.873 -51.227 1.00 54.09 190 SER A N 1
ATOM 1555 C CA . SER A 1 190 ? 58.081 4.464 -51.105 1.00 54.09 190 SER A CA 1
ATOM 1556 C C . SER A 1 190 ? 58.509 3.459 -52.183 1.00 54.09 190 SER A C 1
ATOM 1558 O O . SER A 1 190 ? 59.643 3.511 -52.664 1.00 54.09 190 SER A O 1
ATOM 1560 N N . ASN A 1 191 ? 57.603 2.570 -52.604 1.00 61.06 191 ASN A N 1
ATOM 1561 C CA . ASN A 1 191 ? 57.875 1.592 -53.656 1.00 61.06 191 ASN A CA 1
ATOM 1562 C C . ASN A 1 191 ? 57.960 2.259 -55.034 1.00 61.06 191 ASN A C 1
ATOM 1564 O O . ASN A 1 191 ? 58.853 1.928 -55.814 1.00 61.06 191 ASN A O 1
ATOM 1568 N N . ILE A 1 192 ? 57.100 3.247 -55.302 1.00 49.00 192 ILE A N 1
ATOM 1569 C CA . ILE A 1 192 ? 57.144 4.044 -56.537 1.00 49.00 192 ILE A CA 1
ATOM 1570 C C . ILE A 1 192 ? 58.450 4.851 -56.615 1.00 49.00 192 ILE A C 1
ATOM 1572 O O . ILE A 1 192 ? 59.119 4.836 -57.650 1.00 49.00 192 ILE A O 1
ATOM 1576 N N . TYR A 1 193 ? 58.875 5.490 -55.518 1.00 56.38 193 TYR A N 1
ATOM 1577 C CA . TYR A 1 193 ? 60.150 6.220 -55.472 1.00 56.38 193 TYR A CA 1
ATOM 1578 C C . TYR A 1 193 ? 61.368 5.308 -55.688 1.00 56.38 193 TYR A C 1
ATOM 1580 O O . TYR A 1 193 ? 62.294 5.691 -56.404 1.00 56.38 193 TYR A O 1
ATOM 1588 N N . LYS A 1 194 ? 61.366 4.089 -55.131 1.00 64.94 194 LYS A N 1
ATOM 1589 C CA . LYS A 1 194 ? 62.449 3.109 -55.341 1.00 64.94 194 LYS A CA 1
ATOM 1590 C C . LYS A 1 194 ? 62.558 2.632 -56.790 1.00 64.94 194 LYS A C 1
ATOM 1592 O O . LYS A 1 194 ? 63.671 2.446 -57.278 1.00 64.94 194 LYS A O 1
ATOM 1597 N N . GLU A 1 195 ? 61.438 2.432 -57.481 1.00 54.50 195 GLU A N 1
ATOM 1598 C CA . GLU A 1 195 ? 61.462 2.057 -58.902 1.00 54.50 195 GLU A CA 1
ATOM 1599 C C . GLU A 1 195 ? 61.886 3.227 -59.805 1.00 54.50 195 GLU A C 1
ATOM 1601 O O . GLU A 1 195 ? 62.662 3.030 -60.740 1.00 54.50 195 GLU A O 1
ATOM 1606 N N . LEU A 1 196 ? 61.500 4.466 -59.476 1.00 51.66 196 LEU A N 1
ATOM 1607 C CA . LEU A 1 196 ? 62.002 5.664 -60.166 1.00 51.66 196 LEU A CA 1
ATOM 1608 C C . LEU A 1 196 ? 63.524 5.843 -60.020 1.00 51.66 196 LEU A C 1
ATOM 1610 O O . LEU A 1 196 ? 64.202 6.184 -60.990 1.00 51.66 196 LEU A O 1
ATOM 1614 N N . GLU A 1 197 ? 64.071 5.586 -58.831 1.00 60.53 197 GLU A N 1
ATOM 1615 C CA . GLU A 1 197 ? 65.519 5.586 -58.570 1.00 60.53 197 GLU A CA 1
ATOM 1616 C C . GLU A 1 197 ? 66.250 4.498 -59.371 1.00 60.53 197 GLU A C 1
ATOM 1618 O O . GLU A 1 197 ? 67.262 4.780 -60.016 1.00 60.53 197 GLU A O 1
ATOM 1623 N N . LYS A 1 198 ? 65.714 3.269 -59.414 1.00 64.94 198 LYS A N 1
ATOM 1624 C CA . LYS A 1 198 ? 66.268 2.188 -60.247 1.00 64.94 198 LYS A CA 1
ATOM 1625 C C . LYS A 1 198 ? 66.291 2.551 -61.727 1.00 64.94 198 LYS A C 1
ATOM 1627 O O . LYS A 1 198 ? 67.300 2.315 -62.389 1.00 64.94 198 LYS A O 1
ATOM 1632 N N . LEU A 1 199 ? 65.205 3.125 -62.244 1.00 52.00 199 LEU A N 1
ATOM 1633 C CA . LEU A 1 199 ? 65.117 3.550 -63.642 1.00 52.00 199 LEU A CA 1
ATOM 1634 C C . LEU A 1 199 ? 66.130 4.659 -63.952 1.00 52.00 199 LEU A C 1
ATOM 1636 O O . LEU A 1 199 ? 66.823 4.583 -64.967 1.00 52.00 199 LEU A O 1
ATOM 1640 N N . LYS A 1 200 ? 66.301 5.636 -63.052 1.00 54.50 200 LYS A N 1
ATOM 1641 C CA . LYS A 1 200 ? 67.357 6.659 -63.164 1.00 54.50 200 LYS A CA 1
ATOM 1642 C C . LYS A 1 200 ? 68.759 6.052 -63.183 1.00 54.50 200 LYS A C 1
ATOM 1644 O O . LYS A 1 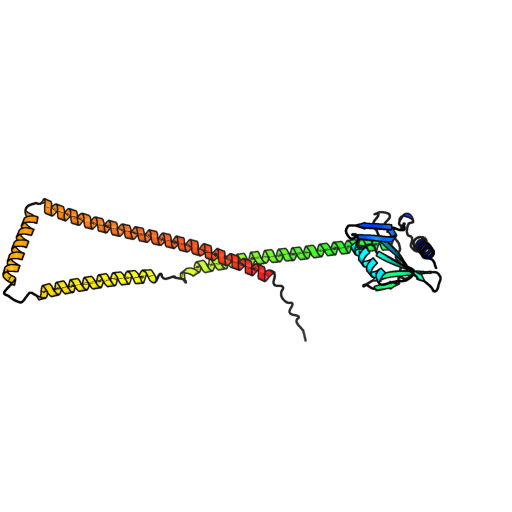200 ? 69.591 6.468 -63.989 1.00 54.50 200 LYS A O 1
ATOM 1649 N N . LEU A 1 201 ? 69.022 5.064 -62.328 1.00 59.88 201 LEU A N 1
ATOM 1650 C CA . LEU A 1 201 ? 70.313 4.378 -62.283 1.00 59.88 201 LEU A CA 1
ATOM 1651 C C . LEU A 1 201 ? 70.580 3.605 -63.586 1.00 59.88 201 LEU A C 1
ATOM 1653 O O . LEU A 1 201 ? 71.684 3.659 -64.119 1.00 59.88 201 LEU A O 1
ATOM 1657 N N . GLN A 1 202 ? 69.566 2.932 -64.136 1.00 56.28 202 GLN A N 1
ATOM 1658 C CA . GLN A 1 202 ? 69.671 2.224 -65.417 1.00 56.28 202 GLN A CA 1
ATOM 1659 C C . GLN A 1 202 ? 69.932 3.173 -66.595 1.00 56.28 202 GLN A C 1
ATOM 1661 O O . GLN A 1 202 ? 70.755 2.854 -67.453 1.00 56.28 202 GLN A O 1
ATOM 1666 N N . LEU A 1 203 ? 69.294 4.347 -66.609 1.00 52.69 203 LEU A N 1
ATOM 1667 C CA . LEU A 1 203 ? 69.563 5.421 -67.575 1.00 52.69 203 LEU A CA 1
ATOM 1668 C C . LEU A 1 203 ? 71.011 5.930 -67.474 1.00 52.69 203 LEU A C 1
ATOM 1670 O O . LEU A 1 203 ? 71.702 6.012 -68.484 1.00 52.69 203 LEU A O 1
ATOM 1674 N N . SER A 1 204 ? 71.510 6.156 -66.258 1.00 52.69 204 SER A N 1
ATOM 1675 C CA . SER A 1 204 ? 72.897 6.587 -66.013 1.00 52.69 204 SER A CA 1
ATOM 1676 C C . SER A 1 204 ? 73.943 5.526 -66.414 1.00 52.69 204 SER A C 1
ATOM 1678 O O . SER A 1 204 ? 75.013 5.835 -66.942 1.00 52.69 204 SER A O 1
ATOM 1680 N N . ILE A 1 205 ? 73.626 4.236 -66.245 1.00 55.75 205 ILE A N 1
ATOM 1681 C CA . ILE A 1 205 ? 74.476 3.128 -66.717 1.00 55.75 205 ILE A CA 1
ATOM 1682 C C . ILE A 1 205 ? 74.476 3.037 -68.252 1.00 55.75 205 ILE A C 1
ATOM 1684 O O . ILE A 1 205 ? 75.499 2.701 -68.849 1.00 55.75 205 ILE A O 1
ATOM 1688 N N . MET A 1 206 ? 73.354 3.350 -68.904 1.00 50.19 206 MET A N 1
ATOM 1689 C CA . MET A 1 206 ? 73.293 3.461 -70.365 1.00 50.19 206 MET A CA 1
ATOM 1690 C C . MET A 1 206 ? 74.127 4.640 -70.881 1.00 50.19 206 MET A C 1
ATOM 1692 O O . MET A 1 206 ? 74.859 4.469 -71.854 1.00 50.19 206 MET A O 1
ATOM 1696 N N . ASP A 1 207 ? 74.099 5.783 -70.193 1.00 49.44 207 ASP A N 1
ATOM 1697 C CA . ASP A 1 207 ? 74.912 6.954 -70.543 1.00 49.44 207 ASP A CA 1
ATOM 1698 C C . ASP A 1 207 ? 76.417 6.748 -70.298 1.00 49.44 207 ASP A C 1
ATOM 1700 O O . ASP A 1 207 ? 77.240 7.280 -71.042 1.00 49.44 207 ASP A O 1
ATOM 1704 N N . SER A 1 208 ? 76.804 5.940 -69.304 1.00 47.53 208 SER A N 1
ATOM 1705 C CA . SER A 1 208 ? 78.219 5.678 -68.972 1.00 47.53 208 SER A CA 1
ATOM 1706 C C . SER A 1 208 ? 78.890 4.582 -69.814 1.00 47.53 208 SER A C 1
ATOM 1708 O O . SER A 1 208 ? 80.111 4.448 -69.781 1.00 47.53 208 SER A O 1
ATOM 1710 N N . LYS A 1 209 ? 78.142 3.839 -70.643 1.00 49.81 209 LYS A N 1
ATOM 1711 C CA . LYS A 1 209 ? 78.696 2.874 -71.620 1.00 49.81 209 LYS A CA 1
ATOM 1712 C C . LYS A 1 209 ? 79.121 3.512 -72.950 1.00 49.81 209 LYS A C 1
ATOM 1714 O O . LYS A 1 209 ? 79.248 2.819 -73.959 1.00 49.81 209 LYS A O 1
ATOM 1719 N N . LYS A 1 210 ? 79.357 4.826 -72.964 1.00 47.97 210 LYS A N 1
ATOM 1720 C CA . LYS A 1 210 ? 79.721 5.580 -74.171 1.00 47.97 210 LYS A CA 1
ATOM 1721 C C . LYS A 1 210 ? 81.183 5.440 -74.608 1.00 47.97 210 LYS A C 1
ATOM 1723 O O . LYS A 1 210 ? 81.485 5.832 -75.727 1.00 47.97 210 LYS A O 1
ATOM 1728 N N . ASP A 1 211 ? 82.047 4.811 -73.809 1.00 45.28 211 ASP A N 1
ATOM 1729 C CA . ASP A 1 211 ? 83.466 4.636 -74.141 1.00 45.28 211 ASP A CA 1
ATOM 1730 C C . ASP A 1 211 ? 83.910 3.167 -74.093 1.00 45.28 211 ASP A C 1
ATOM 1732 O O . ASP A 1 211 ? 84.459 2.681 -73.107 1.00 45.28 211 ASP A O 1
ATOM 1736 N N . THR A 1 212 ? 83.699 2.439 -75.194 1.00 42.06 212 THR A N 1
ATOM 1737 C CA . THR A 1 212 ? 84.689 1.478 -75.721 1.00 42.06 212 THR A CA 1
ATOM 1738 C C . THR A 1 212 ? 84.366 1.154 -77.183 1.00 42.06 212 THR A C 1
ATOM 1740 O O . THR A 1 212 ? 83.384 0.491 -77.513 1.00 42.06 212 THR A O 1
ATOM 1743 N N . VAL A 1 213 ? 85.199 1.690 -78.072 1.00 51.06 213 VAL A N 1
ATOM 1744 C CA . VAL A 1 213 ? 85.116 1.606 -79.534 1.00 51.06 213 VAL A CA 1
ATOM 1745 C C . VAL A 1 213 ? 85.461 0.189 -79.995 1.00 51.06 213 VAL A C 1
ATOM 1747 O O . VAL A 1 213 ? 86.562 -0.275 -79.716 1.00 51.06 213 VAL A O 1
ATOM 1750 N N . THR A 1 214 ? 84.514 -0.491 -80.662 1.00 49.97 214 THR A N 1
ATOM 1751 C CA . THR A 1 214 ? 84.702 -1.430 -81.811 1.00 49.97 214 THR A CA 1
ATOM 1752 C C . THR A 1 214 ? 83.455 -2.275 -82.148 1.00 49.97 214 THR A C 1
ATOM 1754 O O . THR A 1 214 ? 83.424 -2.911 -83.198 1.00 49.97 214 THR A O 1
ATOM 1757 N N . LYS A 1 215 ? 82.381 -2.242 -81.338 1.00 46.94 215 LYS A N 1
ATOM 1758 C CA . LYS A 1 215 ? 81.057 -2.834 -81.676 1.00 46.94 215 LYS A CA 1
ATOM 1759 C C . LYS A 1 215 ? 79.945 -1.790 -81.891 1.00 46.94 215 LYS A C 1
ATOM 1761 O O . LYS A 1 215 ? 78.888 -2.099 -82.434 1.00 46.94 215 LYS A O 1
ATOM 1766 N N . THR A 1 216 ? 80.227 -0.548 -81.511 1.00 50.34 216 THR A N 1
ATOM 1767 C CA . THR A 1 216 ? 79.292 0.578 -81.415 1.00 50.34 216 THR A CA 1
ATOM 1768 C C . THR A 1 216 ? 78.924 1.182 -82.770 1.00 50.34 216 THR A C 1
ATOM 1770 O O . THR A 1 216 ? 77.807 1.652 -82.920 1.00 50.34 216 THR A O 1
ATOM 1773 N N . ASP A 1 217 ? 79.787 1.130 -83.788 1.00 47.84 217 ASP A N 1
ATOM 1774 C CA . ASP A 1 217 ? 79.513 1.815 -85.064 1.00 47.84 217 ASP A CA 1
ATOM 1775 C C . ASP A 1 217 ? 78.436 1.121 -85.908 1.00 47.84 217 ASP A C 1
ATOM 1777 O O . ASP A 1 217 ? 77.625 1.792 -86.542 1.00 47.84 217 ASP A O 1
ATOM 1781 N N . ILE A 1 218 ? 78.363 -0.215 -85.866 1.00 56.53 218 ILE A N 1
ATOM 1782 C CA . ILE A 1 218 ? 77.305 -0.977 -86.550 1.00 56.53 218 ILE A CA 1
ATOM 1783 C C . ILE A 1 218 ? 75.963 -0.783 -85.833 1.00 56.53 218 ILE A C 1
ATOM 1785 O O . ILE A 1 218 ? 74.938 -0.606 -86.489 1.00 56.53 218 ILE A O 1
ATOM 1789 N N . GLU A 1 219 ? 75.960 -0.768 -84.498 1.00 54.47 219 GLU A N 1
ATOM 1790 C CA . GLU A 1 219 ? 74.755 -0.509 -83.703 1.00 54.47 219 GLU A CA 1
ATOM 1791 C C . GLU A 1 219 ? 74.295 0.953 -83.827 1.00 54.47 219 GLU A C 1
ATOM 1793 O O . GLU A 1 219 ? 73.101 1.195 -83.979 1.00 54.47 219 GLU A O 1
ATOM 1798 N N . ILE A 1 220 ? 75.213 1.925 -83.876 1.00 54.94 220 ILE A N 1
ATOM 1799 C CA . ILE A 1 220 ? 74.906 3.343 -84.126 1.00 54.94 220 ILE A CA 1
ATOM 1800 C C . ILE A 1 220 ? 74.365 3.543 -85.546 1.00 54.94 220 ILE A C 1
ATOM 1802 O O . ILE A 1 220 ? 73.388 4.270 -85.712 1.00 54.94 220 ILE A O 1
ATOM 1806 N N . GLU A 1 221 ? 74.928 2.895 -86.569 1.00 58.66 221 GLU A N 1
ATOM 1807 C CA . GLU A 1 221 ? 74.389 2.938 -87.939 1.00 58.66 221 GLU A CA 1
ATOM 1808 C C . GLU A 1 221 ? 72.999 2.298 -88.032 1.00 58.66 221 GLU A C 1
ATOM 1810 O O . GLU A 1 221 ? 72.096 2.838 -88.675 1.00 58.66 221 GLU A O 1
ATOM 1815 N N . GLN A 1 222 ? 72.779 1.172 -87.349 1.00 59.91 222 GLN A N 1
ATOM 1816 C CA . GLN A 1 222 ? 71.458 0.549 -87.269 1.00 59.91 222 GLN A CA 1
ATOM 1817 C C . GLN A 1 222 ? 70.458 1.433 -86.519 1.00 59.91 222 GLN A C 1
ATOM 1819 O O . GLN A 1 222 ? 69.316 1.561 -86.962 1.00 59.91 222 GLN A O 1
ATOM 1824 N N . ILE A 1 223 ? 70.871 2.085 -85.430 1.00 57.03 223 ILE A N 1
ATOM 1825 C CA . ILE A 1 223 ? 70.044 3.048 -84.697 1.00 57.03 223 ILE A CA 1
ATOM 1826 C C . ILE A 1 223 ? 69.729 4.253 -85.585 1.00 57.03 223 ILE A C 1
ATOM 1828 O O . ILE A 1 223 ? 68.559 4.604 -85.688 1.00 57.03 223 ILE A O 1
ATOM 1832 N N . LYS A 1 224 ? 70.704 4.826 -86.303 1.00 59.97 224 LYS A N 1
ATOM 1833 C CA . LYS A 1 224 ? 70.484 5.931 -87.254 1.00 59.97 224 LYS A CA 1
ATOM 1834 C C . LYS A 1 224 ? 69.524 5.543 -88.375 1.00 59.97 224 LYS A C 1
ATOM 1836 O O . LYS A 1 224 ? 68.592 6.289 -88.651 1.00 59.97 224 LYS A O 1
ATOM 1841 N N . LYS A 1 225 ? 69.678 4.359 -88.978 1.00 62.81 225 LYS A N 1
ATOM 1842 C CA . LYS A 1 225 ? 68.735 3.846 -89.991 1.00 62.81 225 LYS A CA 1
ATOM 1843 C C . LYS A 1 225 ? 67.332 3.643 -89.430 1.00 62.81 225 LYS A C 1
ATOM 1845 O O . LYS A 1 225 ? 66.357 3.956 -90.108 1.00 62.81 225 LYS A O 1
ATOM 1850 N N . ARG A 1 226 ? 67.210 3.139 -88.198 1.00 58.34 226 ARG A N 1
ATOM 1851 C CA . ARG A 1 226 ? 65.914 3.016 -87.515 1.00 58.34 226 ARG A CA 1
ATOM 1852 C C . ARG A 1 226 ? 65.305 4.387 -87.228 1.00 58.34 226 ARG A C 1
ATOM 1854 O O . ARG A 1 226 ? 64.110 4.539 -87.433 1.00 58.34 226 ARG A O 1
ATOM 1861 N N . LEU A 1 227 ? 66.112 5.370 -86.835 1.00 58.47 227 LEU A N 1
ATOM 1862 C CA . LEU A 1 227 ? 65.682 6.747 -86.585 1.00 58.47 227 LEU A CA 1
ATOM 1863 C C . LEU A 1 227 ? 65.183 7.418 -87.867 1.00 58.47 227 LEU A C 1
ATOM 1865 O O . LEU A 1 227 ? 64.081 7.947 -87.871 1.00 58.47 227 LEU A O 1
ATOM 1869 N N . ILE A 1 228 ? 65.915 7.274 -88.976 1.00 63.72 228 ILE A N 1
ATOM 1870 C CA . ILE A 1 228 ? 65.506 7.764 -90.300 1.00 63.72 228 ILE A CA 1
ATOM 1871 C C . ILE A 1 228 ? 64.221 7.073 -90.773 1.00 63.72 228 ILE A C 1
ATOM 1873 O O . ILE A 1 228 ? 63.351 7.723 -91.342 1.00 63.72 228 ILE A O 1
ATOM 1877 N N . ASN A 1 229 ? 64.064 5.765 -90.537 1.00 61.22 229 ASN A N 1
ATOM 1878 C CA . ASN A 1 229 ? 62.831 5.048 -90.879 1.00 61.22 229 ASN A CA 1
ATOM 1879 C C . ASN A 1 229 ? 61.642 5.483 -90.013 1.00 61.22 229 ASN A C 1
ATOM 1881 O O . ASN A 1 229 ? 60.539 5.589 -90.536 1.00 61.22 229 ASN A O 1
ATOM 1885 N N . ILE A 1 230 ? 61.852 5.748 -88.721 1.00 59.41 230 ILE A N 1
ATOM 1886 C CA . ILE A 1 230 ? 60.825 6.292 -87.821 1.00 59.41 230 ILE A CA 1
ATOM 1887 C C . ILE A 1 230 ? 60.454 7.715 -88.252 1.00 59.41 230 ILE A C 1
ATOM 1889 O O . ILE A 1 230 ? 59.272 8.006 -88.398 1.00 59.41 230 ILE A O 1
ATOM 1893 N N . GLU A 1 231 ? 61.434 8.571 -88.550 1.00 58.59 231 GLU A N 1
ATOM 1894 C CA . GLU A 1 231 ? 61.194 9.906 -89.106 1.00 58.59 231 GLU A CA 1
ATOM 1895 C C . GLU A 1 231 ? 60.419 9.826 -90.415 1.00 58.59 231 GLU A C 1
ATOM 1897 O O . GLU A 1 231 ? 59.444 10.553 -90.574 1.00 58.59 231 GLU A O 1
ATOM 1902 N N . LYS A 1 232 ? 60.772 8.909 -91.325 1.00 58.66 232 LYS A N 1
ATOM 1903 C CA . LYS A 1 232 ? 60.015 8.670 -92.562 1.00 58.66 232 LYS A CA 1
ATOM 1904 C C . LYS A 1 232 ? 58.590 8.204 -92.280 1.00 58.66 232 LYS A C 1
ATOM 1906 O O . LYS A 1 232 ? 57.669 8.736 -92.876 1.00 58.66 232 LYS A O 1
ATOM 1911 N N . LEU A 1 233 ? 58.388 7.257 -91.366 1.00 58.44 233 LEU A N 1
ATOM 1912 C CA . LEU A 1 233 ? 57.057 6.765 -90.989 1.00 58.44 233 LEU A CA 1
ATOM 1913 C C . LEU A 1 233 ? 56.178 7.869 -90.380 1.00 58.44 233 LEU A C 1
ATOM 1915 O O . LEU A 1 233 ? 54.969 7.875 -90.597 1.00 58.44 233 LEU A O 1
ATOM 1919 N N . ILE A 1 234 ? 56.781 8.815 -89.657 1.00 56.94 234 ILE A N 1
ATOM 1920 C CA . ILE A 1 234 ? 56.095 9.973 -89.069 1.00 56.94 234 ILE A CA 1
ATOM 1921 C C . ILE A 1 234 ? 55.847 11.072 -90.121 1.00 56.94 234 ILE A C 1
ATOM 1923 O O . ILE A 1 234 ? 54.792 11.697 -90.109 1.00 56.94 234 ILE A O 1
ATOM 1927 N N . THR A 1 235 ? 56.780 11.306 -91.050 1.00 56.44 235 THR A N 1
ATOM 1928 C CA . THR A 1 235 ? 56.708 12.406 -92.038 1.00 56.44 235 THR A CA 1
ATOM 1929 C C . THR A 1 235 ? 56.032 12.039 -93.363 1.00 56.44 235 THR A C 1
ATOM 1931 O O . THR A 1 235 ? 55.585 12.939 -94.070 1.00 56.44 235 THR A O 1
ATOM 1934 N N . GLN A 1 236 ? 55.931 10.753 -93.722 1.00 56.28 236 GLN A N 1
ATOM 1935 C CA . GLN A 1 236 ? 55.344 10.310 -94.997 1.00 56.28 236 GLN A CA 1
ATOM 1936 C C . GLN A 1 236 ? 53.811 10.284 -95.006 1.00 56.28 236 GLN A C 1
ATOM 1938 O O . GLN A 1 236 ? 53.235 10.385 -96.088 1.00 56.28 236 GLN A O 1
ATOM 1943 N N . ASP A 1 237 ? 53.149 10.184 -93.848 1.00 58.03 237 ASP A N 1
ATOM 1944 C CA . ASP A 1 237 ? 51.692 10.322 -93.753 1.00 58.03 237 ASP A CA 1
ATOM 1945 C C . ASP A 1 237 ? 51.314 11.288 -92.613 1.00 58.03 237 ASP A C 1
ATOM 1947 O O . ASP A 1 237 ? 51.430 10.930 -91.436 1.00 58.03 237 ASP A O 1
ATOM 1951 N N . PRO A 1 238 ? 50.825 12.503 -92.931 1.00 59.56 238 PRO A N 1
ATOM 1952 C CA . PRO A 1 238 ? 50.314 13.459 -91.947 1.00 59.56 238 PRO A CA 1
ATOM 1953 C C . PRO A 1 238 ? 49.260 12.869 -90.996 1.00 59.56 238 PRO A C 1
ATOM 1955 O O . PRO A 1 238 ? 49.062 13.395 -89.898 1.00 59.56 238 PRO A O 1
ATOM 1958 N N . LYS A 1 239 ? 48.589 11.769 -91.380 1.00 59.62 239 LYS A N 1
ATOM 1959 C CA . LYS A 1 239 ? 47.662 11.041 -90.504 1.00 59.62 239 LYS A CA 1
ATOM 1960 C C . LYS A 1 239 ? 48.340 10.450 -89.270 1.00 59.62 239 LYS A C 1
ATOM 1962 O O . LYS A 1 239 ? 47.719 10.473 -88.215 1.00 59.62 239 LYS A O 1
ATOM 1967 N N . ASN A 1 240 ? 49.594 10.006 -89.351 1.00 62.31 240 ASN A N 1
ATOM 1968 C CA . ASN A 1 240 ? 50.301 9.410 -88.210 1.00 62.31 240 ASN A CA 1
ATOM 1969 C C . ASN A 1 240 ? 50.624 10.457 -87.129 1.00 62.31 240 ASN A C 1
ATOM 1971 O O . ASN A 1 240 ? 50.495 10.186 -85.936 1.00 62.31 240 ASN A O 1
ATOM 1975 N N . ILE A 1 241 ? 50.974 11.684 -87.536 1.00 62.75 241 ILE A N 1
ATOM 1976 C CA . ILE A 1 241 ? 51.155 12.824 -86.617 1.00 62.75 241 ILE A CA 1
ATOM 1977 C C . ILE A 1 241 ? 49.817 13.193 -85.963 1.00 62.75 241 ILE A C 1
ATOM 1979 O O . ILE A 1 241 ? 49.752 13.416 -84.755 1.00 62.75 241 ILE A O 1
ATOM 1983 N N . LEU A 1 242 ? 48.734 13.212 -86.745 1.00 61.97 242 LEU A N 1
ATOM 1984 C CA . LEU A 1 242 ? 47.387 13.471 -86.238 1.00 61.97 242 LEU A CA 1
ATOM 1985 C C . LEU A 1 242 ? 46.910 12.376 -85.265 1.00 61.97 242 LEU A C 1
ATOM 1987 O O . LEU A 1 242 ? 46.219 12.675 -84.294 1.00 61.97 242 LEU A O 1
ATOM 1991 N N . GLU A 1 243 ? 47.256 11.112 -85.506 1.00 67.50 243 GLU A N 1
ATOM 1992 C CA . GLU A 1 243 ? 46.949 9.993 -84.608 1.00 67.50 243 GLU A CA 1
ATOM 1993 C C . GLU A 1 243 ? 47.731 10.071 -83.295 1.00 67.50 243 GLU A C 1
ATOM 1995 O O . GLU A 1 243 ? 47.127 9.898 -82.237 1.00 67.50 243 GLU A O 1
ATOM 2000 N N . LEU A 1 244 ? 49.016 10.438 -83.328 1.00 65.25 244 LEU A N 1
ATOM 2001 C CA . LEU A 1 244 ? 49.798 10.713 -82.115 1.00 65.25 244 LEU A CA 1
ATOM 2002 C C . LEU A 1 244 ? 49.188 11.857 -81.293 1.00 65.25 244 LEU A C 1
ATOM 2004 O O . LEU A 1 244 ? 48.954 11.698 -80.099 1.00 65.25 244 LEU A O 1
ATOM 2008 N N . GLN A 1 245 ? 48.804 12.963 -81.936 1.00 66.94 245 GLN A N 1
ATOM 2009 C CA . GLN A 1 245 ? 48.110 14.063 -81.256 1.00 66.94 245 GLN A CA 1
ATOM 2010 C C . GLN A 1 245 ? 46.750 13.642 -80.678 1.00 66.94 245 GLN A C 1
ATOM 2012 O O . GLN A 1 245 ? 46.332 14.136 -79.632 1.00 66.94 245 GLN A O 1
ATOM 2017 N N . LYS A 1 246 ? 46.021 12.735 -81.340 1.00 69.50 246 LYS A N 1
ATOM 2018 C CA . LYS A 1 246 ? 44.768 12.176 -80.800 1.00 69.50 246 LYS A CA 1
ATOM 2019 C C . LYS A 1 246 ? 45.017 11.305 -79.571 1.00 69.50 246 LYS A C 1
ATOM 2021 O O . LYS A 1 246 ? 44.196 11.346 -78.654 1.00 69.50 246 LYS A O 1
ATOM 2026 N N . ILE A 1 247 ? 46.110 10.543 -79.561 1.00 69.06 247 ILE A N 1
ATOM 2027 C CA . ILE A 1 247 ? 46.534 9.716 -78.427 1.00 69.06 247 ILE A CA 1
ATOM 2028 C C . ILE A 1 247 ? 46.918 10.607 -77.240 1.00 69.06 247 ILE A C 1
ATOM 2030 O O . ILE A 1 247 ? 46.388 10.396 -76.152 1.00 69.06 247 ILE A O 1
ATOM 2034 N N . ASP A 1 248 ? 47.726 11.648 -77.448 1.00 66.69 248 ASP A N 1
ATOM 2035 C CA . ASP A 1 248 ? 48.096 12.601 -76.389 1.00 66.69 248 ASP A CA 1
ATOM 2036 C C . ASP A 1 248 ? 46.864 13.303 -75.802 1.00 66.69 248 ASP A C 1
ATOM 2038 O O . ASP A 1 248 ? 46.673 13.332 -74.585 1.00 66.69 248 ASP A O 1
ATOM 2042 N N . ASN A 1 249 ? 45.949 13.765 -76.661 1.00 74.12 249 ASN A N 1
ATOM 2043 C CA . ASN A 1 249 ? 44.670 14.329 -76.224 1.00 74.12 249 ASN A CA 1
ATOM 2044 C C . ASN A 1 249 ? 43.809 13.314 -75.444 1.00 74.12 249 ASN A C 1
ATOM 2046 O O . ASN A 1 249 ? 43.056 13.697 -74.547 1.00 74.12 249 ASN A O 1
ATOM 2050 N N . HIS A 1 250 ? 43.873 12.019 -75.779 1.00 70.25 250 HIS A N 1
ATOM 2051 C CA . HIS A 1 250 ? 43.200 10.967 -75.010 1.00 70.25 250 HIS A CA 1
ATOM 2052 C C . HIS A 1 250 ? 43.839 10.775 -73.635 1.00 70.25 250 HIS A C 1
ATOM 2054 O O . HIS A 1 250 ? 43.107 10.664 -72.654 1.00 70.25 250 HIS A O 1
ATOM 2060 N N . PHE A 1 251 ? 45.170 10.783 -73.543 1.00 73.88 251 PHE A N 1
ATOM 2061 C CA . PHE A 1 251 ? 45.878 10.718 -72.265 1.00 73.88 251 PHE A CA 1
ATOM 2062 C C . PHE A 1 251 ? 45.546 11.910 -71.365 1.00 73.88 251 PHE A C 1
ATOM 2064 O O . PHE A 1 251 ? 45.261 11.720 -70.184 1.00 73.88 251 PHE A O 1
ATOM 2071 N N . GLU A 1 252 ? 45.500 13.124 -71.916 1.00 78.44 252 GLU A N 1
ATOM 2072 C CA . GLU A 1 252 ? 45.120 14.317 -71.155 1.00 78.44 252 GLU A CA 1
ATOM 2073 C C . GLU A 1 252 ? 43.682 14.215 -70.621 1.00 78.44 252 GLU A C 1
ATOM 2075 O O . GLU A 1 252 ? 43.433 14.456 -69.438 1.00 78.44 252 GLU A O 1
ATOM 2080 N N . ARG A 1 253 ? 42.736 13.765 -71.457 1.00 75.25 253 ARG A N 1
ATOM 2081 C CA . ARG A 1 253 ? 41.348 13.515 -71.032 1.00 75.25 253 ARG A CA 1
ATOM 2082 C C . ARG A 1 253 ? 41.252 12.438 -69.955 1.00 75.25 253 ARG A C 1
ATOM 2084 O O . ARG A 1 253 ? 40.480 12.602 -69.016 1.00 75.25 253 ARG A O 1
ATOM 2091 N N . LEU A 1 254 ? 42.013 11.350 -70.075 1.00 73.00 254 LEU A N 1
ATOM 2092 C CA . LEU A 1 254 ? 42.041 10.286 -69.071 1.00 73.00 254 LEU A CA 1
ATOM 2093 C C . LEU A 1 254 ? 42.574 10.796 -67.730 1.00 73.00 254 LEU A C 1
ATOM 2095 O O . LEU A 1 254 ? 41.967 10.508 -66.703 1.00 73.00 254 LEU A O 1
ATOM 2099 N N . ASN A 1 255 ? 43.630 11.613 -67.728 1.00 75.81 255 ASN A N 1
ATOM 2100 C CA . ASN A 1 255 ? 44.139 12.236 -66.503 1.00 75.81 255 ASN A CA 1
ATOM 2101 C C . ASN A 1 255 ? 43.092 13.152 -65.854 1.00 75.81 255 ASN A C 1
ATOM 2103 O O . ASN A 1 255 ? 42.847 13.045 -64.656 1.00 75.81 255 ASN A O 1
ATOM 2107 N N . GLN A 1 256 ? 42.393 13.973 -66.645 1.00 81.31 256 GLN A N 1
ATOM 2108 C CA . GLN A 1 256 ? 41.302 14.811 -66.135 1.00 81.31 256 GLN A CA 1
ATOM 2109 C C . GLN A 1 256 ? 40.147 13.986 -65.543 1.00 81.31 256 GLN A C 1
ATOM 2111 O O . GLN A 1 256 ? 39.546 14.393 -64.549 1.00 81.31 256 GLN A O 1
ATOM 2116 N N . ILE A 1 257 ? 39.815 12.834 -66.137 1.00 81.69 257 ILE A N 1
ATOM 2117 C CA . ILE A 1 257 ? 38.804 11.914 -65.594 1.00 81.69 257 ILE A CA 1
ATOM 2118 C C . ILE A 1 257 ? 39.284 11.325 -64.266 1.00 81.69 257 ILE A C 1
ATOM 2120 O O . ILE A 1 257 ? 38.529 11.344 -63.299 1.00 81.69 257 ILE A O 1
ATOM 2124 N N . ILE A 1 258 ? 40.535 10.861 -64.199 1.00 77.56 258 ILE A N 1
ATOM 2125 C CA . ILE A 1 258 ? 41.131 10.309 -62.976 1.00 77.56 258 ILE A CA 1
ATOM 2126 C C . ILE A 1 258 ? 41.115 11.346 -61.848 1.00 77.56 258 ILE A C 1
ATOM 2128 O O . ILE A 1 258 ? 40.751 11.016 -60.720 1.00 77.56 258 ILE A O 1
ATOM 2132 N N . ASP A 1 259 ? 41.472 12.597 -62.133 1.00 81.94 259 ASP A N 1
ATOM 2133 C CA . ASP A 1 259 ? 41.481 13.657 -61.123 1.00 81.94 259 ASP A CA 1
ATOM 2134 C C . ASP A 1 259 ? 40.065 13.996 -60.638 1.00 81.94 259 ASP A C 1
ATOM 2136 O O . ASP A 1 259 ? 39.839 14.101 -59.431 1.00 81.94 259 ASP A O 1
ATOM 2140 N N . ARG A 1 260 ? 39.080 14.045 -61.545 1.00 82.81 260 ARG A N 1
ATOM 2141 C CA . ARG A 1 260 ? 37.663 14.199 -61.172 1.00 82.81 260 ARG A CA 1
ATOM 2142 C C . ARG A 1 260 ? 37.145 13.026 -60.345 1.00 82.81 260 ARG A C 1
ATOM 2144 O O . ARG A 1 260 ? 36.394 13.235 -59.396 1.00 82.81 260 ARG A O 1
ATOM 2151 N N . GLU A 1 261 ? 37.514 11.794 -60.685 1.00 72.62 261 GLU A N 1
ATOM 2152 C CA . GLU A 1 261 ? 37.117 10.615 -59.910 1.00 72.62 261 GLU A CA 1
ATOM 2153 C C . GLU A 1 261 ? 37.747 10.609 -58.515 1.00 72.62 261 GLU A C 1
ATOM 2155 O O . GLU A 1 261 ? 37.068 10.261 -57.548 1.00 72.62 261 GLU A O 1
ATOM 2160 N N . LYS A 1 262 ? 39.005 11.044 -58.380 1.00 78.62 262 LYS A N 1
ATOM 2161 C CA . LYS A 1 262 ? 39.648 11.239 -57.071 1.00 78.62 262 LYS A CA 1
ATOM 2162 C C . LYS A 1 262 ? 38.914 12.283 -56.237 1.00 78.62 262 LYS A C 1
ATOM 2164 O O . LYS A 1 262 ? 38.617 12.018 -55.077 1.00 78.62 262 LYS A O 1
ATOM 2169 N N . GLU A 1 263 ? 38.584 13.432 -56.821 1.00 82.94 263 GLU A N 1
ATOM 2170 C CA . GLU A 1 263 ? 37.835 14.490 -56.136 1.00 82.94 263 GLU A CA 1
ATOM 2171 C C . GLU A 1 263 ? 36.450 13.995 -55.690 1.00 82.94 263 GLU A C 1
ATOM 2173 O O . GLU A 1 263 ? 36.076 14.138 -54.526 1.00 82.94 263 GLU A O 1
ATOM 2178 N N . LEU A 1 264 ? 35.720 13.308 -56.575 1.00 79.88 264 LEU A N 1
ATOM 2179 C CA . LEU A 1 264 ? 34.427 12.700 -56.252 1.00 79.88 264 LEU A CA 1
ATOM 2180 C C . LEU A 1 264 ? 34.530 11.648 -55.146 1.00 79.88 264 LEU A C 1
ATOM 2182 O O . LEU A 1 264 ? 33.636 11.556 -54.303 1.00 79.88 264 LEU A O 1
ATOM 2186 N N . ASN A 1 265 ? 35.587 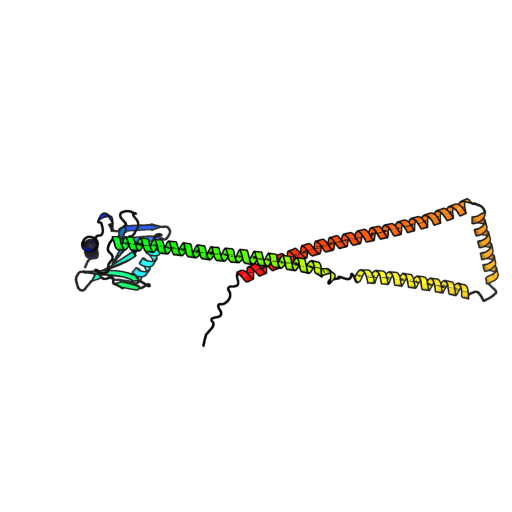10.839 -55.147 1.00 76.44 265 ASN A N 1
ATOM 2187 C CA . ASN A 1 265 ? 35.809 9.848 -54.102 1.00 76.44 265 ASN A CA 1
ATOM 2188 C C . ASN A 1 265 ? 36.147 10.511 -52.766 1.00 76.44 265 ASN A C 1
ATOM 2190 O O . ASN A 1 265 ? 35.568 10.113 -51.759 1.00 76.44 265 ASN A O 1
ATOM 2194 N N . ASN A 1 266 ? 36.974 11.557 -52.752 1.00 84.06 266 ASN A N 1
ATOM 2195 C CA . ASN A 1 266 ? 37.261 12.322 -51.536 1.00 84.06 266 ASN A CA 1
ATOM 2196 C C . ASN A 1 266 ? 35.983 12.940 -50.951 1.00 84.06 266 ASN A C 1
ATOM 2198 O O . ASN A 1 266 ? 35.699 12.742 -49.774 1.00 84.06 266 ASN A O 1
ATOM 2202 N N . LEU A 1 267 ? 35.144 13.565 -51.784 1.00 80.56 267 LEU A N 1
ATOM 2203 C CA . LEU A 1 267 ? 33.851 14.115 -51.355 1.00 80.56 267 LEU A CA 1
ATOM 2204 C C . LEU A 1 267 ? 32.891 13.041 -50.820 1.00 80.56 267 LEU A C 1
ATOM 2206 O O . LEU A 1 267 ? 32.086 13.299 -49.924 1.00 80.56 267 LEU A O 1
ATOM 2210 N N . LYS A 1 268 ? 32.922 11.825 -51.381 1.00 81.69 268 LYS A N 1
ATOM 2211 C CA . LYS A 1 268 ? 32.133 10.697 -50.861 1.00 81.69 268 LYS A CA 1
ATOM 2212 C C . LYS A 1 268 ? 32.661 10.218 -49.513 1.00 81.69 268 LYS A C 1
ATOM 2214 O O . LYS A 1 268 ? 31.845 9.899 -48.655 1.00 81.69 268 LYS A O 1
ATOM 2219 N N . VAL A 1 269 ? 33.981 10.153 -49.344 1.00 76.44 269 VAL A N 1
ATOM 2220 C CA . VAL A 1 269 ? 34.627 9.759 -48.085 1.00 76.44 269 VAL A CA 1
ATOM 2221 C C . VAL A 1 269 ? 34.301 10.766 -46.985 1.00 76.44 269 VAL A C 1
ATOM 2223 O O . VAL A 1 269 ? 33.800 10.351 -45.947 1.00 76.44 269 VAL A O 1
ATOM 2226 N N . GLU A 1 270 ? 34.446 12.064 -47.248 1.00 78.94 270 GLU A N 1
ATOM 2227 C CA . GLU A 1 270 ? 34.101 13.140 -46.305 1.00 78.94 270 GLU A CA 1
ATOM 2228 C C . GLU A 1 270 ? 32.626 13.060 -45.874 1.00 78.94 270 GLU A C 1
ATOM 2230 O O . GLU A 1 270 ? 32.304 13.015 -44.690 1.00 78.94 270 GLU A O 1
ATOM 2235 N N . LYS A 1 271 ? 31.702 12.877 -46.828 1.00 79.06 271 LYS A N 1
ATOM 2236 C CA . LYS A 1 271 ? 30.274 12.679 -46.511 1.00 79.06 271 LYS A CA 1
ATOM 2237 C C . LYS A 1 271 ? 29.985 11.410 -45.708 1.00 79.06 271 LYS A C 1
ATOM 2239 O O . LYS A 1 271 ? 28.982 11.357 -44.993 1.00 79.06 271 LYS A O 1
ATOM 2244 N N . LEU A 1 272 ? 30.764 10.345 -45.898 1.00 74.06 272 LEU A N 1
ATOM 2245 C CA . LEU A 1 272 ? 30.623 9.115 -45.117 1.00 74.06 272 LEU A CA 1
ATOM 2246 C C . LEU A 1 272 ? 31.146 9.315 -43.693 1.00 74.06 272 LEU A C 1
ATOM 2248 O O . LEU A 1 272 ? 30.503 8.843 -42.756 1.00 74.06 272 LEU A O 1
ATOM 2252 N N . GLU A 1 273 ? 32.243 10.049 -43.534 1.00 72.88 273 GLU A N 1
ATOM 2253 C CA . GLU A 1 273 ? 32.822 10.424 -42.245 1.00 72.88 273 GLU A CA 1
ATOM 2254 C C . GLU A 1 273 ? 31.857 11.295 -41.429 1.00 72.88 273 GLU A C 1
ATOM 2256 O O . GLU A 1 273 ? 31.533 10.947 -40.293 1.00 72.88 273 GLU A O 1
ATOM 2261 N N . ASP A 1 274 ? 31.255 12.319 -42.040 1.00 72.62 274 ASP A N 1
ATOM 2262 C CA . ASP A 1 274 ? 30.227 13.157 -41.404 1.00 72.62 274 ASP A CA 1
ATOM 2263 C C . ASP A 1 274 ? 29.022 12.344 -40.913 1.00 72.62 274 ASP A C 1
ATOM 2265 O O . ASP A 1 274 ? 28.513 12.531 -39.799 1.00 72.62 274 ASP A O 1
ATOM 2269 N N . LYS A 1 275 ? 28.554 11.399 -41.739 1.00 71.12 275 LYS A N 1
ATOM 2270 C CA . LYS A 1 275 ? 27.459 10.496 -41.360 1.00 71.12 275 LYS A CA 1
ATOM 2271 C C . LYS A 1 275 ? 27.862 9.589 -40.203 1.00 71.12 275 LYS A C 1
ATOM 2273 O O . LYS A 1 275 ? 27.063 9.401 -39.287 1.00 71.12 275 LYS A O 1
ATOM 2278 N N . MET A 1 276 ? 29.074 9.036 -40.227 1.00 68.94 276 MET A N 1
ATOM 2279 C CA . MET A 1 276 ? 29.591 8.213 -39.133 1.00 68.94 276 MET A CA 1
ATOM 2280 C C . MET A 1 276 ? 29.699 9.008 -37.830 1.00 68.94 276 MET A C 1
ATOM 2282 O O . MET A 1 276 ? 29.236 8.521 -36.798 1.00 68.94 276 MET A O 1
ATOM 2286 N N . ASN A 1 277 ? 30.211 10.238 -37.875 1.00 70.12 277 ASN A N 1
ATOM 2287 C CA . ASN A 1 277 ? 30.305 11.120 -36.710 1.00 70.12 277 ASN A CA 1
ATOM 2288 C C . ASN A 1 277 ? 28.922 11.459 -36.147 1.00 70.12 277 ASN A C 1
ATOM 2290 O O . ASN A 1 277 ? 28.698 11.366 -34.939 1.00 70.12 277 ASN A O 1
ATOM 2294 N N . THR A 1 278 ? 27.954 11.748 -37.019 1.00 69.56 278 THR A N 1
ATOM 2295 C CA . THR A 1 278 ? 26.564 11.995 -36.612 1.00 69.56 278 THR A CA 1
ATOM 2296 C C . THR A 1 278 ? 25.970 10.786 -35.884 1.00 69.56 278 THR A C 1
ATOM 2298 O O . THR A 1 278 ? 25.417 10.932 -34.793 1.00 69.56 278 THR A O 1
ATOM 2301 N N . TYR A 1 279 ? 26.114 9.578 -36.440 1.00 63.72 279 TYR A N 1
ATOM 2302 C CA . TYR A 1 279 ? 25.609 8.365 -35.792 1.00 63.72 279 TYR A CA 1
ATOM 2303 C C . TYR A 1 279 ? 26.328 8.059 -34.476 1.00 63.72 279 TYR A C 1
ATOM 2305 O O . TYR A 1 279 ? 25.671 7.701 -33.499 1.00 63.72 279 TYR A O 1
ATOM 2313 N N . SER A 1 280 ? 27.649 8.244 -34.425 1.00 68.19 280 SER A N 1
ATOM 2314 C CA . SER A 1 280 ? 28.447 8.067 -33.208 1.00 68.19 280 SER A CA 1
ATOM 2315 C C . SER A 1 280 ? 27.965 8.991 -32.084 1.00 68.19 280 SER A C 1
ATOM 2317 O O . SER A 1 280 ? 27.681 8.527 -30.978 1.00 68.19 280 SER A O 1
ATOM 2319 N N . ASN A 1 281 ? 27.744 10.274 -32.388 1.00 67.38 281 ASN A N 1
ATOM 2320 C CA . ASN A 1 281 ? 27.246 11.261 -31.426 1.00 67.38 281 ASN A CA 1
ATOM 2321 C C . ASN A 1 281 ? 25.845 10.919 -30.900 1.00 67.38 281 ASN A C 1
ATOM 2323 O O . ASN A 1 281 ? 25.577 11.072 -29.704 1.00 67.38 281 ASN A O 1
ATOM 2327 N N . ILE A 1 282 ? 24.959 10.418 -31.768 1.00 68.38 282 ILE A N 1
ATOM 2328 C CA . ILE A 1 282 ? 23.615 9.974 -31.372 1.00 68.38 282 ILE A CA 1
ATOM 2329 C C . ILE A 1 282 ? 23.706 8.777 -30.417 1.00 68.38 282 ILE A C 1
ATOM 2331 O O . ILE A 1 282 ? 23.073 8.786 -29.359 1.00 68.38 282 ILE A O 1
ATOM 2335 N N . ILE A 1 283 ? 24.511 7.765 -30.757 1.00 67.88 283 ILE A N 1
ATOM 2336 C CA . ILE A 1 283 ? 24.683 6.557 -29.936 1.00 67.88 283 ILE A CA 1
ATOM 2337 C C . ILE A 1 283 ? 25.291 6.911 -28.573 1.00 67.88 283 ILE A C 1
ATOM 2339 O O . ILE A 1 283 ? 24.798 6.453 -27.540 1.00 67.88 283 ILE A O 1
ATOM 2343 N N . PHE A 1 284 ? 26.320 7.761 -28.551 1.00 69.12 284 PHE A N 1
ATOM 2344 C CA . PHE A 1 284 ? 26.955 8.210 -27.314 1.00 69.12 284 PHE A CA 1
ATOM 2345 C C . PHE A 1 284 ? 25.975 8.975 -26.413 1.00 69.12 284 PHE A C 1
ATOM 2347 O O . PHE A 1 284 ? 25.859 8.675 -25.224 1.00 69.12 284 PHE A O 1
ATOM 2354 N N . SER A 1 285 ? 25.200 9.901 -26.985 1.00 62.78 285 SER A N 1
ATOM 2355 C CA . SER A 1 285 ? 24.183 10.663 -26.246 1.00 62.78 285 SER A CA 1
ATOM 2356 C C . SER A 1 285 ? 23.109 9.756 -25.636 1.00 62.78 285 SER A C 1
ATOM 2358 O O . SER A 1 285 ? 22.702 9.950 -24.486 1.00 62.78 285 SER A O 1
ATOM 2360 N N . LEU A 1 286 ? 22.682 8.726 -26.373 1.00 71.38 286 LEU A N 1
ATOM 2361 C CA . LEU A 1 286 ? 21.724 7.737 -25.884 1.00 71.38 286 LEU A CA 1
ATOM 2362 C C . LEU A 1 286 ? 22.292 6.950 -24.690 1.00 71.38 286 LEU A C 1
ATOM 2364 O O . LEU A 1 286 ? 21.619 6.810 -23.669 1.00 71.38 286 LEU A O 1
ATOM 2368 N N . LEU A 1 287 ? 23.542 6.485 -24.788 1.00 70.06 287 LEU A N 1
ATOM 2369 C CA . LEU A 1 287 ? 24.212 5.740 -23.718 1.00 70.06 287 LEU A CA 1
ATOM 2370 C C . LEU A 1 287 ? 24.357 6.569 -22.439 1.00 70.06 287 LEU A C 1
ATOM 2372 O O . LEU A 1 287 ? 24.018 6.087 -21.357 1.00 70.06 287 LEU A O 1
ATOM 2376 N N . VAL A 1 288 ? 24.799 7.824 -22.552 1.00 69.31 288 VAL A N 1
ATOM 2377 C CA . VAL A 1 288 ? 24.935 8.716 -21.390 1.00 69.31 288 VAL A CA 1
ATOM 2378 C C . VAL A 1 288 ? 23.576 8.985 -20.737 1.00 69.31 288 VAL A C 1
ATOM 2380 O O . VAL A 1 288 ? 23.479 8.991 -19.510 1.00 69.31 288 VAL A O 1
ATOM 2383 N N . THR A 1 289 ? 22.511 9.128 -21.530 1.00 72.62 289 THR A N 1
ATOM 2384 C CA . THR A 1 289 ? 21.143 9.315 -21.013 1.00 72.62 289 THR A CA 1
ATOM 2385 C C . THR A 1 289 ? 20.662 8.097 -20.223 1.00 72.62 289 THR A C 1
ATOM 2387 O O . THR A 1 289 ? 20.122 8.247 -19.126 1.00 72.62 289 THR A O 1
ATOM 2390 N N . ILE A 1 290 ? 20.894 6.886 -20.742 1.00 69.44 290 ILE A N 1
ATOM 2391 C CA . ILE A 1 290 ? 20.527 5.634 -20.064 1.00 69.44 290 ILE A CA 1
ATOM 2392 C C . ILE A 1 290 ? 21.273 5.510 -18.730 1.00 69.44 290 ILE A C 1
ATOM 2394 O O . ILE A 1 290 ? 20.655 5.238 -17.701 1.00 69.44 290 ILE A O 1
ATOM 2398 N N . ILE A 1 291 ? 22.586 5.756 -18.724 1.00 72.56 291 ILE A N 1
ATOM 2399 C CA . ILE A 1 291 ? 23.405 5.704 -17.503 1.00 72.56 291 ILE A CA 1
ATOM 2400 C C . ILE A 1 291 ? 22.935 6.756 -16.489 1.00 72.56 291 ILE A C 1
ATOM 2402 O O . ILE A 1 291 ? 22.785 6.445 -15.307 1.00 72.56 291 ILE A O 1
ATOM 2406 N N . GLY A 1 292 ? 22.645 7.976 -16.946 1.00 70.62 292 GLY A N 1
ATOM 2407 C CA . GLY A 1 292 ? 22.112 9.055 -16.116 1.00 70.62 292 GLY A CA 1
ATOM 2408 C C . GLY A 1 292 ? 20.796 8.693 -15.435 1.00 70.62 292 GLY A C 1
ATOM 2409 O O . GLY A 1 292 ? 20.656 8.877 -14.227 1.00 70.62 292 GLY A O 1
ATOM 2410 N N . ALA A 1 293 ? 19.858 8.103 -16.181 1.00 68.81 293 ALA A N 1
ATOM 2411 C CA . ALA A 1 293 ? 18.579 7.648 -15.642 1.00 68.81 293 ALA A CA 1
ATOM 2412 C C . ALA A 1 293 ? 18.750 6.534 -14.592 1.00 68.81 293 ALA A C 1
ATOM 2414 O O . ALA A 1 293 ? 18.097 6.568 -13.547 1.00 68.81 293 ALA A O 1
ATOM 2415 N N . ILE A 1 294 ? 19.659 5.579 -14.831 1.00 70.25 294 ILE A N 1
ATOM 2416 C CA . ILE A 1 294 ? 19.975 4.506 -13.874 1.00 70.25 294 ILE A CA 1
ATOM 2417 C C . ILE A 1 294 ? 20.559 5.092 -12.583 1.00 70.25 294 ILE A C 1
ATOM 2419 O O . ILE A 1 294 ? 20.103 4.751 -11.491 1.00 70.25 294 ILE A O 1
ATOM 2423 N N . LEU A 1 295 ? 21.540 5.992 -12.689 1.00 68.00 295 LEU A N 1
ATOM 2424 C CA . LEU A 1 295 ? 22.148 6.638 -11.524 1.00 68.00 295 LEU A CA 1
ATOM 2425 C C . LEU A 1 295 ? 21.132 7.490 -10.759 1.00 68.00 295 LEU A C 1
ATOM 2427 O O . LEU A 1 295 ? 21.079 7.411 -9.536 1.00 68.00 295 LEU A O 1
ATOM 2431 N N . GLY A 1 296 ? 20.287 8.246 -11.461 1.00 68.88 296 GLY A N 1
ATOM 2432 C CA . GLY A 1 296 ? 19.197 9.021 -10.871 1.00 68.88 296 GLY A CA 1
ATOM 2433 C C . GLY A 1 296 ? 18.242 8.174 -10.044 1.00 68.88 296 GLY A C 1
ATOM 2434 O O . GLY A 1 296 ? 17.976 8.476 -8.878 1.00 68.88 296 GLY A O 1
ATOM 2435 N N . TYR A 1 297 ? 17.798 7.059 -10.623 1.00 69.44 297 TYR A N 1
ATOM 2436 C CA . TYR A 1 297 ? 16.964 6.091 -9.928 1.00 69.44 297 TYR A CA 1
ATOM 2437 C C . TYR A 1 297 ? 17.668 5.517 -8.689 1.00 69.44 297 TYR A C 1
ATOM 2439 O O . TYR A 1 297 ? 17.072 5.471 -7.612 1.00 69.44 297 TYR A O 1
ATOM 2447 N N . LEU A 1 298 ? 18.944 5.133 -8.801 1.00 70.81 298 LEU A N 1
ATOM 2448 C CA . LEU A 1 298 ? 19.721 4.614 -7.672 1.00 70.81 298 LEU A CA 1
ATOM 2449 C C . LEU A 1 298 ? 19.861 5.654 -6.551 1.00 70.81 298 LEU A C 1
ATOM 2451 O O . LEU A 1 298 ? 19.506 5.357 -5.412 1.00 70.81 298 LEU A O 1
ATOM 2455 N N . PHE A 1 299 ? 20.303 6.879 -6.851 1.00 71.75 299 PHE A N 1
ATOM 2456 C CA . PHE A 1 299 ? 20.467 7.939 -5.848 1.00 71.75 299 PHE A CA 1
ATOM 2457 C C . PHE A 1 299 ? 19.151 8.321 -5.169 1.00 71.75 299 PHE A C 1
ATOM 2459 O O . PHE A 1 299 ? 19.137 8.550 -3.963 1.00 71.75 299 PHE A O 1
ATOM 2466 N N . SER A 1 300 ? 18.041 8.335 -5.909 1.00 65.88 300 SER A N 1
ATOM 2467 C CA . SER A 1 300 ? 16.721 8.629 -5.343 1.00 65.88 300 SER A CA 1
ATOM 2468 C C . SER A 1 300 ? 16.220 7.561 -4.361 1.00 65.88 300 SER A C 1
ATOM 2470 O O . SER A 1 300 ? 15.477 7.874 -3.431 1.00 65.88 300 SER A O 1
ATOM 2472 N N . ASN A 1 301 ? 16.660 6.309 -4.536 1.00 64.56 301 ASN A N 1
ATOM 2473 C CA . ASN A 1 301 ? 16.298 5.176 -3.684 1.00 64.56 301 ASN A CA 1
ATOM 2474 C C . ASN A 1 301 ? 17.312 4.900 -2.562 1.00 64.56 301 ASN A C 1
ATOM 2476 O O . ASN A 1 301 ? 17.013 4.145 -1.632 1.00 64.56 301 ASN A O 1
ATOM 2480 N N . PHE A 1 302 ? 18.489 5.529 -2.591 1.00 67.00 302 PHE A N 1
ATOM 2481 C CA . PHE A 1 302 ? 19.434 5.491 -1.481 1.00 67.00 302 PHE A CA 1
ATOM 2482 C C . PHE A 1 302 ? 18.958 6.422 -0.357 1.00 67.00 302 PHE A C 1
ATOM 2484 O O . PHE A 1 302 ? 19.141 7.636 -0.397 1.00 67.00 302 PHE A O 1
ATOM 2491 N N . LYS A 1 303 ? 18.358 5.848 0.694 1.00 54.47 303 LYS A N 1
ATOM 2492 C CA . LYS A 1 303 ? 18.049 6.595 1.922 1.00 54.47 303 LYS A CA 1
ATOM 2493 C C . LYS A 1 303 ? 19.360 7.075 2.560 1.00 54.47 303 LYS A C 1
ATOM 2495 O O . LYS A 1 303 ? 20.196 6.228 2.888 1.00 54.47 303 LYS A O 1
ATOM 2500 N N . PRO A 1 304 ? 19.552 8.385 2.801 1.00 53.25 304 PRO A N 1
ATOM 2501 C CA . PRO A 1 304 ? 20.708 8.843 3.552 1.00 53.25 304 PRO A CA 1
ATOM 2502 C C . PRO A 1 304 ? 20.655 8.224 4.951 1.00 53.25 304 PRO A C 1
ATOM 2504 O O . PRO A 1 304 ? 19.658 8.336 5.671 1.00 53.25 304 PRO A O 1
ATOM 2507 N N . LYS A 1 305 ? 21.729 7.527 5.330 1.00 41.78 305 LYS A N 1
ATOM 2508 C CA . LYS A 1 305 ? 21.920 7.017 6.687 1.00 41.78 305 LYS A CA 1
ATOM 2509 C C . LYS A 1 305 ? 21.903 8.240 7.609 1.00 41.78 305 LYS A C 1
ATOM 2511 O O . LYS A 1 305 ? 22.773 9.097 7.477 1.00 41.78 305 LYS A O 1
ATOM 2516 N N . LYS A 1 306 ? 20.900 8.362 8.491 1.00 42.22 306 LYS A N 1
ATOM 2517 C CA . LYS A 1 306 ? 20.891 9.400 9.534 1.00 42.22 306 LYS A CA 1
ATOM 2518 C C . LYS A 1 306 ? 22.194 9.255 10.317 1.00 42.22 306 LYS A C 1
ATOM 2520 O O . LYS A 1 306 ? 22.362 8.285 11.051 1.00 42.22 306 LYS A O 1
ATOM 2525 N N . ILE A 1 307 ? 23.117 10.191 10.129 1.00 42.06 307 ILE A N 1
ATOM 2526 C CA . ILE A 1 307 ? 24.269 10.335 11.007 1.00 42.06 307 ILE A CA 1
ATOM 2527 C C . ILE A 1 307 ? 23.686 10.867 12.312 1.00 42.06 307 ILE A C 1
ATOM 2529 O O . ILE A 1 307 ? 23.261 12.019 12.386 1.00 42.06 307 ILE A O 1
ATOM 2533 N N . SER A 1 308 ? 23.570 9.998 13.314 1.00 37.25 308 SER A N 1
ATOM 2534 C CA . SER A 1 308 ? 23.341 10.420 14.689 1.00 37.25 308 SER A CA 1
ATOM 2535 C C . SER A 1 308 ? 24.556 11.240 15.106 1.00 37.25 308 SER A C 1
ATOM 2537 O O . SER A 1 308 ? 25.624 10.685 15.366 1.00 37.25 308 SER A O 1
ATOM 2539 N N . ALA A 1 309 ? 24.411 12.563 15.109 1.00 39.19 309 ALA A N 1
ATOM 2540 C CA . ALA A 1 309 ? 25.337 13.434 15.804 1.00 39.19 309 ALA A CA 1
ATOM 2541 C C . ALA A 1 309 ? 25.221 13.106 17.298 1.00 39.19 309 ALA A C 1
ATOM 2543 O O . ALA A 1 309 ? 24.285 13.536 17.970 1.00 39.19 309 ALA A O 1
ATOM 2544 N N . ASN A 1 310 ? 26.137 12.273 17.793 1.00 39.81 310 ASN A N 1
ATOM 2545 C CA . ASN A 1 310 ? 26.417 12.195 19.217 1.00 39.81 310 ASN A CA 1
ATOM 2546 C C . ASN A 1 310 ? 27.071 13.523 19.595 1.00 39.81 310 ASN A C 1
ATOM 2548 O O . ASN A 1 310 ? 28.259 13.719 19.350 1.00 39.81 310 ASN A O 1
ATOM 2552 N N . ASN A 1 311 ? 26.278 14.431 20.154 1.00 37.28 311 ASN A N 1
ATOM 2553 C CA . ASN A 1 311 ? 26.813 15.540 20.924 1.00 37.28 311 ASN A CA 1
ATOM 2554 C C . ASN A 1 311 ? 27.201 14.982 22.296 1.00 37.28 311 ASN A C 1
ATOM 2556 O O . ASN A 1 311 ? 26.334 14.700 23.123 1.00 37.28 311 ASN A O 1
ATOM 2560 N N . SER A 1 312 ? 28.501 14.760 22.473 1.00 36.78 312 SER A N 1
ATOM 2561 C CA . SER A 1 312 ? 29.182 14.839 23.768 1.00 36.78 312 SER A CA 1
ATOM 2562 C C . SER A 1 312 ? 29.411 16.298 24.130 1.00 36.78 312 SER A C 1
ATOM 2564 O O . SER A 1 312 ? 29.856 17.027 23.213 1.00 36.78 312 SER A O 1
#

Sequence (312 aa):
MTELFIKNKFIQFLKSDKNFPDDSFLLNYHYVDKGGIIYVDLAILDTKTNNYIALIDFRNNISSHDIENYNLYKKVLSQKDATFYVVTPNETNDDFSIYTLFNSELINVSKDEFPNFQTLISKRKADEKADLESIIEEEKKENINKKYVITTTLTTAIISLIIAMLLTQSLDIFNFDNTKTKKENDIVNSNIYKELEKLKLQLSIMDSKKDTVTKTDIEIEQIKKRLINIEKLITQDPKNILELQKIDNHFERLNQIIDREKELNNLKVEKLEDKMNTYSNIIFSLLVTIIGAILGYLFSNFKPKKISANNS

Radius of gyration: 54.41 Å; chains: 1; bounding box: 118×40×142 Å

Foldseek 3Di:
DDLVVQVVQVVCLLVPVQPADPVQWDAQDWDDDPLGIATARIFGADPVPRDTLETEHEDQDDDPVVLVSVVSCCRRPPLNQHWYKYWHQDPPPRHIWIWGDDPSDTDTADSVRPHHPVRSVVSSVVVVVVVVVVVVVVVVVVVVLVVLLVVLLVVLLVVLLVVLVVVLVVCVVVPPPVVVVVVVVVVVVVVVVVVVVVVVVVVVVVVVVPDDDDPVPVVVVVVVVVVVVVVCVCPVDVVNVVVVVVVVVVVVVVVVVVVVVVVVVVVVVVVVVVVVSVVVSVVSSVVSSVVSSVVSNVVSPDDPDPPPPPDD